Protein AF-A0A1I8IIC4-F1 (afdb_monomer_lite)

pLDDT: mean 78.06, std 18.81, range [30.53, 97.81]

Structure (mmCIF, N/CA/C/O backbone):
data_AF-A0A1I8IIC4-F1
#
_entry.id   AF-A0A1I8IIC4-F1
#
loop_
_atom_site.group_PDB
_atom_site.id
_atom_site.type_symbol
_atom_site.label_atom_id
_atom_site.label_alt_id
_atom_site.label_comp_id
_atom_site.label_asym_id
_atom_site.label_entity_id
_atom_site.label_seq_id
_atom_site.pdbx_PDB_ins_code
_atom_site.Cartn_x
_atom_site.Cartn_y
_atom_site.Cartn_z
_atom_site.occupancy
_atom_site.B_iso_or_equiv
_atom_site.auth_seq_id
_atom_site.auth_comp_id
_atom_site.auth_asym_id
_atom_site.auth_atom_id
_atom_site.pdbx_PDB_model_num
ATOM 1 N N . MET A 1 1 ? -26.308 -76.668 1.600 1.00 35.59 1 MET A N 1
ATOM 2 C CA . MET A 1 1 ? -25.048 -76.096 1.075 1.00 35.59 1 MET A CA 1
ATOM 3 C C . MET A 1 1 ? -25.354 -74.720 0.499 1.00 35.59 1 MET A C 1
ATOM 5 O O . MET A 1 1 ? -26.381 -74.616 -0.154 1.00 35.59 1 MET A O 1
ATOM 9 N N . ALA A 1 2 ? -24.468 -73.745 0.754 1.00 30.53 2 ALA A N 1
ATOM 10 C CA . ALA A 1 2 ? -24.459 -72.340 0.293 1.00 30.53 2 ALA A CA 1
ATOM 11 C C . ALA A 1 2 ? -25.557 -71.429 0.906 1.00 30.53 2 ALA A C 1
ATOM 13 O O . ALA A 1 2 ? -26.730 -71.583 0.599 1.00 30.53 2 ALA A O 1
ATOM 14 N N . SER A 1 3 ? -25.304 -70.637 1.962 1.00 31.28 3 SER A N 1
ATOM 15 C CA . SER A 1 3 ? -24.449 -69.432 2.130 1.00 31.28 3 SER A CA 1
ATOM 16 C C . SER A 1 3 ? -25.223 -68.119 1.911 1.00 31.28 3 SER A C 1
ATOM 18 O O . SER A 1 3 ? -25.323 -67.626 0.792 1.00 31.28 3 SER A O 1
ATOM 20 N N . LEU A 1 4 ? -25.734 -67.547 3.010 1.00 31.30 4 LEU A N 1
ATOM 21 C CA . LEU A 1 4 ? -26.159 -66.147 3.125 1.00 31.30 4 LEU A CA 1
ATOM 22 C C . LEU A 1 4 ? -24.905 -65.284 3.328 1.00 31.30 4 LEU A C 1
ATOM 24 O O . LEU A 1 4 ? -24.218 -65.427 4.339 1.00 31.30 4 LEU A O 1
ATOM 28 N N . LEU A 1 5 ? -24.594 -64.426 2.357 1.00 32.97 5 LEU A N 1
ATOM 29 C CA . LEU A 1 5 ? -23.481 -63.480 2.409 1.00 32.97 5 LEU A CA 1
ATOM 30 C C . LEU A 1 5 ? -24.014 -62.066 2.673 1.00 32.97 5 LEU A C 1
ATOM 32 O O . LEU A 1 5 ? -24.922 -61.580 2.006 1.00 32.97 5 LEU A O 1
ATOM 36 N N . SER A 1 6 ? -23.414 -61.471 3.699 1.00 34.88 6 SER A N 1
ATOM 37 C CA . SER A 1 6 ? -23.506 -60.097 4.185 1.00 34.88 6 SER A CA 1
ATOM 38 C C . SER A 1 6 ? -23.617 -59.029 3.086 1.00 34.88 6 SER A C 1
ATOM 40 O O . SER A 1 6 ? -22.754 -58.947 2.214 1.00 34.88 6 SER A O 1
ATOM 42 N N . ILE A 1 7 ? -24.616 -58.147 3.199 1.00 38.16 7 ILE A N 1
ATOM 43 C CA . ILE A 1 7 ? -24.590 -56.803 2.603 1.00 38.16 7 ILE A CA 1
ATOM 44 C C . ILE A 1 7 ? -24.532 -55.815 3.767 1.00 38.16 7 ILE A C 1
ATOM 46 O O . ILE A 1 7 ? -25.546 -55.348 4.276 1.00 38.16 7 ILE A O 1
ATOM 50 N N . GLY A 1 8 ? -23.318 -55.544 4.227 1.00 44.50 8 GLY A N 1
ATOM 51 C CA . GLY A 1 8 ? -23.018 -54.454 5.142 1.00 44.50 8 GLY A CA 1
ATOM 52 C C . GLY A 1 8 ? -21.890 -53.635 4.547 1.00 44.50 8 GLY A C 1
ATOM 53 O O . GLY A 1 8 ? -20.734 -53.889 4.862 1.00 44.50 8 GLY A O 1
ATOM 54 N N . VAL A 1 9 ? -22.207 -52.697 3.652 1.00 39.62 9 VAL A N 1
ATOM 55 C CA . VAL A 1 9 ? -21.215 -51.769 3.099 1.00 39.62 9 VAL A CA 1
ATOM 56 C C . VAL A 1 9 ? -21.842 -50.383 2.906 1.00 39.62 9 VAL A C 1
ATOM 58 O O . VAL A 1 9 ? -22.723 -50.190 2.076 1.00 39.62 9 VAL A O 1
ATOM 61 N N . ASN A 1 10 ? -21.292 -49.433 3.670 1.00 41.28 10 ASN A N 1
ATOM 62 C CA . ASN A 1 10 ? -21.144 -48.008 3.362 1.00 41.28 10 ASN A CA 1
ATOM 63 C C . ASN A 1 10 ? -22.354 -47.064 3.443 1.00 41.28 10 ASN A C 1
ATOM 65 O O . ASN A 1 10 ? -22.788 -46.504 2.444 1.00 41.28 10 ASN A O 1
ATOM 69 N N . LEU A 1 11 ? -22.751 -46.724 4.676 1.00 37.38 11 LEU A N 1
ATOM 70 C CA . LEU A 1 11 ? -23.364 -45.415 4.969 1.00 37.38 11 LEU A CA 1
ATOM 71 C C . LEU A 1 11 ? -22.342 -44.379 5.497 1.00 37.38 11 LEU A C 1
ATOM 73 O O . LEU A 1 11 ? -22.658 -43.200 5.601 1.00 37.38 11 LEU A O 1
ATOM 77 N N . LEU A 1 12 ? -21.101 -44.789 5.805 1.00 36.50 12 LEU A N 1
ATOM 78 C CA . LEU A 1 12 ? -20.090 -43.904 6.405 1.00 36.50 12 LEU A CA 1
ATOM 79 C C . LEU A 1 12 ? -19.200 -43.158 5.391 1.00 36.50 12 LEU A C 1
ATOM 81 O O . LEU A 1 12 ? -18.587 -42.159 5.747 1.00 36.50 12 LEU A O 1
ATOM 85 N N . THR A 1 13 ? -19.128 -43.597 4.131 1.00 37.88 13 THR A N 1
ATOM 86 C CA . THR A 1 13 ? -18.254 -42.980 3.113 1.00 37.88 13 THR A CA 1
ATOM 87 C C . THR A 1 13 ? -18.903 -41.835 2.335 1.00 37.88 13 THR A C 1
ATOM 89 O O . THR A 1 13 ? -18.186 -41.023 1.762 1.00 37.88 13 THR A O 1
ATOM 92 N N . VAL A 1 14 ? -20.233 -41.697 2.354 1.00 36.66 14 VAL A N 1
ATOM 93 C CA . VAL A 1 14 ? -20.934 -40.610 1.635 1.00 36.66 14 VAL A CA 1
ATOM 94 C C . VAL A 1 14 ? -20.885 -39.281 2.407 1.00 36.66 14 VAL A C 1
ATOM 96 O O . VAL A 1 14 ? -20.864 -38.212 1.802 1.00 36.66 14 VAL A O 1
ATOM 99 N N . LEU A 1 15 ? -20.768 -39.321 3.738 1.00 36.84 15 LEU A N 1
ATOM 100 C CA . LEU A 1 15 ? -20.685 -38.117 4.577 1.00 36.84 15 LEU A CA 1
ATOM 101 C C . LEU A 1 15 ? -19.347 -37.368 4.461 1.00 36.84 15 LEU A C 1
ATOM 103 O O . LEU A 1 15 ? -19.303 -36.171 4.726 1.00 36.84 15 LEU A O 1
ATOM 107 N N . CYS A 1 16 ? -18.269 -38.026 4.022 1.00 35.34 16 CYS A N 1
ATOM 108 C CA . CYS A 1 16 ? -16.952 -37.389 3.939 1.00 35.34 16 CYS A CA 1
ATOM 109 C C . CYS A 1 16 ? -16.757 -36.555 2.655 1.00 35.34 16 CYS A C 1
ATOM 111 O O . CYS A 1 16 ? -15.951 -35.629 2.650 1.00 35.34 16 CYS A O 1
ATOM 113 N N . CYS A 1 17 ? -17.509 -36.832 1.580 1.00 33.38 17 CYS A N 1
ATOM 114 C CA . CYS A 1 17 ? -17.410 -36.079 0.319 1.00 33.38 17 CYS A CA 1
ATOM 115 C C . CYS A 1 17 ? -18.243 -34.785 0.308 1.00 33.38 17 CYS A C 1
ATOM 117 O O . CYS A 1 17 ? -17.895 -33.845 -0.404 1.00 33.38 17 CYS A O 1
ATOM 119 N N . LEU A 1 18 ? -19.309 -34.705 1.112 1.00 37.19 18 LEU A N 1
ATOM 120 C CA . LEU A 1 18 ? -20.141 -33.499 1.214 1.00 37.19 18 LEU A CA 1
ATOM 121 C C . LEU A 1 18 ? -19.441 -32.364 1.977 1.00 37.19 18 LEU A C 1
ATOM 123 O O . LEU A 1 18 ? -19.632 -31.207 1.630 1.00 37.19 18 LEU A O 1
ATOM 127 N N . ALA A 1 19 ? -18.570 -32.675 2.942 1.00 38.25 19 ALA A N 1
ATOM 128 C CA . ALA A 1 19 ? -17.866 -31.658 3.728 1.00 38.25 19 ALA A CA 1
ATOM 129 C C . ALA A 1 19 ? -16.728 -30.945 2.964 1.00 38.25 19 ALA A C 1
ATOM 131 O O . ALA A 1 19 ? -16.376 -29.822 3.306 1.00 38.25 19 ALA A O 1
ATOM 132 N N . CYS A 1 20 ? -16.163 -31.561 1.916 1.00 37.75 20 CYS A N 1
ATOM 133 C CA . CYS A 1 20 ? -15.060 -30.961 1.148 1.00 37.75 20 CYS A CA 1
ATOM 134 C C . CYS A 1 20 ? -15.515 -29.962 0.070 1.00 37.75 20 CYS A C 1
ATOM 136 O O . CYS A 1 20 ? -14.679 -29.260 -0.488 1.00 37.75 20 CYS A O 1
ATOM 138 N N . THR A 1 21 ? -16.811 -29.909 -0.252 1.00 41.22 21 THR A N 1
ATOM 139 C CA . THR A 1 21 ? -17.356 -29.026 -1.305 1.00 41.22 21 THR A CA 1
ATOM 140 C C . THR A 1 21 ? -18.148 -27.846 -0.747 1.00 41.22 21 THR A C 1
ATOM 142 O O . THR A 1 21 ? -18.357 -26.861 -1.451 1.00 41.22 21 THR A O 1
ATOM 145 N N . THR A 1 22 ? -18.552 -27.904 0.525 1.00 37.47 22 THR A N 1
ATOM 146 C CA . THR A 1 22 ? -19.286 -26.823 1.194 1.00 37.47 22 THR A CA 1
ATOM 147 C C . THR A 1 22 ? -18.391 -25.635 1.539 1.00 37.47 22 THR A C 1
ATOM 149 O O . THR A 1 22 ? -18.809 -24.502 1.338 1.00 37.47 22 THR A O 1
ATOM 152 N N . GLU A 1 23 ? -17.141 -25.860 1.963 1.00 42.03 23 GLU A N 1
ATOM 153 C CA . GLU A 1 23 ? -16.230 -24.763 2.342 1.00 42.03 23 GLU A CA 1
ATOM 154 C C . GLU A 1 23 ? -15.861 -23.851 1.158 1.00 42.03 23 GLU A C 1
ATOM 156 O O . GLU A 1 23 ? -15.778 -22.633 1.320 1.00 42.03 23 GLU A O 1
ATOM 161 N N . SER A 1 24 ? -15.675 -24.406 -0.047 1.00 43.62 24 SER A N 1
ATOM 162 C CA . SER A 1 24 ? -15.349 -23.604 -1.235 1.00 43.62 24 SER A CA 1
ATOM 163 C C . SER A 1 24 ? -16.546 -22.808 -1.752 1.00 43.62 24 SER A C 1
ATOM 165 O O . SER A 1 24 ? -16.367 -21.691 -2.231 1.00 43.62 24 SER A O 1
ATOM 167 N N . LEU A 1 25 ? -17.761 -23.357 -1.637 1.00 41.00 25 LEU A N 1
ATOM 168 C CA . LEU A 1 25 ? -18.989 -22.675 -2.049 1.00 41.00 25 LEU A CA 1
ATOM 169 C C . LEU A 1 25 ? -19.377 -21.556 -1.063 1.00 41.00 25 LEU A C 1
ATOM 171 O O . LEU A 1 25 ? -19.785 -20.480 -1.493 1.00 41.00 25 LEU A O 1
ATOM 175 N N . GLU A 1 26 ? -19.202 -21.777 0.246 1.00 45.47 26 GLU A N 1
ATOM 176 C CA . GLU A 1 26 ? -19.459 -20.762 1.280 1.00 45.47 26 GLU A CA 1
ATOM 177 C C . GLU A 1 26 ? -18.515 -19.557 1.151 1.00 45.47 26 GLU A C 1
ATOM 179 O O . GLU A 1 26 ? -18.958 -18.411 1.274 1.00 45.47 26 GLU A O 1
ATOM 184 N N . PHE A 1 27 ? -17.235 -19.791 0.832 1.00 46.97 27 PHE A N 1
ATOM 185 C CA . PHE A 1 27 ? -16.243 -18.727 0.649 1.00 46.97 27 PHE A CA 1
ATOM 186 C C . PHE A 1 27 ? -16.592 -17.785 -0.513 1.00 46.97 27 PHE A C 1
ATOM 188 O O . PHE A 1 27 ? -16.493 -16.569 -0.361 1.00 46.97 27 PHE A O 1
ATOM 195 N N . GLU A 1 28 ? -17.053 -18.313 -1.652 1.00 48.72 28 GLU A N 1
ATOM 196 C CA . GLU A 1 28 ? -17.471 -17.480 -2.792 1.00 48.72 28 GLU A CA 1
ATOM 197 C C . GLU A 1 28 ? -18.737 -16.663 -2.504 1.00 48.72 28 GLU A C 1
ATOM 199 O O . GLU A 1 28 ? -18.855 -15.528 -2.963 1.00 48.72 28 GLU A O 1
ATOM 204 N N . THR A 1 29 ? -19.669 -17.197 -1.707 1.00 51.34 29 THR A N 1
ATOM 205 C CA . THR A 1 29 ? -20.885 -16.467 -1.303 1.00 51.34 29 THR A CA 1
ATOM 206 C C . THR A 1 29 ? -20.652 -15.404 -0.225 1.00 51.34 29 THR A C 1
ATOM 208 O O . THR A 1 29 ? -21.498 -14.528 -0.053 1.00 51.34 29 THR A O 1
ATOM 211 N N . ALA A 1 30 ? -19.526 -15.463 0.493 1.00 55.94 30 ALA A N 1
ATOM 212 C CA . ALA A 1 30 ? -19.187 -14.538 1.576 1.00 55.94 30 ALA A CA 1
ATOM 213 C C . ALA A 1 30 ? -18.376 -13.309 1.121 1.00 55.94 30 ALA A C 1
ATOM 215 O O . ALA A 1 30 ? -18.263 -12.347 1.880 1.00 55.94 30 ALA A O 1
ATOM 216 N N . ILE A 1 31 ? -17.812 -13.334 -0.090 1.00 64.81 31 ILE A N 1
ATOM 217 C CA . ILE A 1 31 ? -17.025 -12.227 -0.641 1.00 64.81 31 ILE A CA 1
ATOM 218 C C . ILE A 1 31 ? -17.952 -11.136 -1.182 1.00 64.81 31 ILE A C 1
ATOM 220 O O . ILE A 1 31 ? -18.839 -11.397 -2.002 1.00 64.81 31 ILE A O 1
ATOM 224 N N . SER A 1 32 ? -17.735 -9.899 -0.735 1.00 70.44 32 SER A N 1
ATOM 225 C CA . SER A 1 32 ? -18.561 -8.763 -1.139 1.00 70.44 32 SER A CA 1
ATOM 226 C C . SER A 1 32 ? -18.347 -8.372 -2.605 1.00 70.44 32 SER A C 1
ATOM 228 O O . SER A 1 32 ? -17.308 -8.643 -3.212 1.00 70.44 32 SER A O 1
ATOM 230 N N . ASP A 1 33 ? -19.329 -7.676 -3.186 1.00 70.75 33 ASP A N 1
ATOM 231 C CA . ASP A 1 33 ? -19.219 -7.137 -4.549 1.00 70.75 33 ASP A CA 1
ATOM 232 C C . ASP A 1 33 ? -18.049 -6.147 -4.703 1.00 70.75 33 ASP A C 1
ATOM 234 O O . ASP A 1 33 ? -17.527 -5.992 -5.803 1.00 70.75 33 ASP A O 1
ATOM 238 N N . ALA A 1 34 ? -17.561 -5.556 -3.605 1.00 62.38 34 ALA A N 1
ATOM 239 C CA . ALA A 1 34 ? -16.395 -4.672 -3.602 1.00 62.38 34 ALA A CA 1
ATOM 240 C C . ALA A 1 34 ? -15.113 -5.375 -4.093 1.00 62.38 34 ALA A C 1
ATOM 242 O O . ALA A 1 34 ? -14.250 -4.749 -4.716 1.00 62.38 34 ALA A O 1
ATOM 243 N N . LEU A 1 35 ? -14.988 -6.685 -3.850 1.00 73.88 35 LEU A N 1
ATOM 244 C CA . LEU A 1 35 ? -13.881 -7.503 -4.355 1.00 73.88 35 LEU A CA 1
ATOM 245 C C . LEU A 1 35 ? -14.104 -7.998 -5.793 1.00 73.88 35 LEU A C 1
ATOM 247 O O . LEU A 1 35 ? -13.143 -8.402 -6.445 1.00 73.88 35 LEU A O 1
ATOM 251 N N . LYS A 1 36 ? -15.326 -7.902 -6.331 1.00 69.25 36 LYS A N 1
ATOM 252 C CA . LYS A 1 36 ? -15.666 -8.231 -7.729 1.00 69.25 36 LYS A CA 1
ATOM 253 C C . LYS A 1 36 ? -15.416 -7.034 -8.653 1.00 69.25 36 LYS A C 1
ATOM 255 O O . LYS A 1 36 ? -16.262 -6.651 -9.458 1.00 69.25 36 LYS A O 1
ATOM 260 N N . THR A 1 37 ? -14.252 -6.414 -8.497 1.00 72.81 37 THR A N 1
ATOM 261 C CA . THR A 1 37 ? -13.816 -5.295 -9.334 1.00 72.81 37 THR A CA 1
ATOM 262 C C . THR A 1 37 ? -13.311 -5.813 -10.683 1.00 72.81 37 THR A C 1
ATOM 264 O O . THR A 1 37 ? -12.666 -6.857 -10.753 1.00 72.81 37 THR A O 1
ATOM 267 N N . GLU A 1 38 ? -13.578 -5.074 -11.761 1.00 83.31 38 GLU A N 1
ATOM 268 C CA . GLU A 1 38 ? -12.960 -5.328 -13.063 1.00 83.31 38 GLU A CA 1
ATOM 269 C C . GLU A 1 38 ? -11.496 -4.860 -13.043 1.00 83.31 38 GLU A C 1
ATOM 271 O O . GLU A 1 38 ? -11.214 -3.664 -12.965 1.00 83.31 38 GLU A O 1
ATOM 276 N N . CYS A 1 39 ? -10.571 -5.819 -13.059 1.00 88.25 39 CYS A N 1
ATOM 277 C CA . CYS A 1 39 ? -9.130 -5.570 -13.050 1.00 88.25 39 CYS A CA 1
ATOM 278 C C . CYS A 1 39 ? -8.598 -5.168 -14.434 1.00 88.25 39 CYS A C 1
ATOM 280 O O . CYS A 1 39 ? -9.274 -5.381 -15.443 1.00 88.25 39 CYS A O 1
ATOM 282 N N . HIS A 1 40 ? -7.370 -4.637 -14.510 1.00 88.44 40 HIS A N 1
ATOM 283 C CA . HIS A 1 40 ? -6.764 -4.231 -15.783 1.00 88.44 40 HIS A CA 1
ATOM 284 C C . HIS A 1 40 ? -6.810 -5.345 -16.833 1.00 88.44 40 HIS A C 1
ATOM 286 O O . HIS A 1 40 ? -6.216 -6.407 -16.632 1.00 88.44 40 HIS A O 1
ATOM 292 N N . ALA A 1 41 ? -7.393 -5.071 -17.999 1.00 88.62 41 ALA A N 1
ATOM 293 C CA . ALA A 1 41 ? -7.533 -6.065 -19.065 1.00 88.62 41 ALA A CA 1
ATOM 294 C C . ALA A 1 41 ? -6.186 -6.651 -19.547 1.00 88.62 41 ALA A C 1
ATOM 296 O O . ALA A 1 41 ? -6.108 -7.822 -19.909 1.00 88.62 41 ALA A O 1
ATOM 297 N N . ASP A 1 42 ? -5.107 -5.860 -19.501 1.00 88.94 42 ASP A N 1
ATOM 298 C CA . ASP A 1 42 ? -3.762 -6.325 -19.889 1.00 88.94 42 ASP A CA 1
ATOM 299 C C . ASP A 1 42 ? -3.157 -7.351 -18.916 1.00 88.94 42 ASP A C 1
ATOM 301 O O . ASP A 1 42 ? -2.271 -8.113 -19.296 1.00 88.94 42 ASP A O 1
ATOM 305 N N . PHE A 1 43 ? -3.609 -7.368 -17.660 1.00 90.38 43 PHE A N 1
ATOM 306 C CA . PHE A 1 43 ? -3.151 -8.321 -16.644 1.00 90.38 43 PHE A CA 1
ATOM 307 C C . PHE A 1 43 ? -4.211 -9.371 -16.311 1.00 90.38 43 PHE A C 1
ATOM 309 O O . PHE A 1 43 ? -3.865 -10.401 -15.738 1.00 90.38 43 PHE A O 1
ATOM 316 N N . TYR A 1 44 ? -5.468 -9.129 -16.681 1.00 91.75 44 TYR A N 1
ATOM 317 C CA . TYR A 1 44 ? -6.620 -9.978 -16.414 1.00 91.75 44 TYR A CA 1
ATOM 318 C C . TYR A 1 44 ? -7.473 -10.080 -17.676 1.00 91.75 44 TYR A C 1
ATOM 320 O O . TYR A 1 44 ? -8.192 -9.149 -18.029 1.00 91.75 44 TYR A O 1
ATOM 328 N N . CYS A 1 45 ? -7.429 -11.217 -18.359 1.00 90.88 45 CYS A N 1
ATOM 329 C CA . CYS A 1 45 ? -8.080 -11.386 -19.653 1.00 90.88 45 CYS A CA 1
ATOM 330 C C . CYS A 1 45 ? -8.879 -12.686 -19.724 1.00 90.88 45 CYS A C 1
ATOM 332 O O . CYS A 1 45 ? -8.607 -13.656 -19.018 1.00 90.88 45 CYS A O 1
ATOM 334 N N . ARG A 1 46 ? -9.891 -12.716 -20.594 1.00 90.06 46 ARG A N 1
ATOM 335 C CA . ARG A 1 46 ? -10.645 -13.951 -20.828 1.00 90.06 46 ARG A CA 1
ATOM 336 C C . ARG A 1 46 ? -9.739 -14.991 -21.496 1.00 90.06 46 ARG A C 1
ATOM 338 O O . ARG A 1 46 ? -8.944 -14.611 -22.356 1.00 90.06 46 ARG A O 1
ATOM 345 N N . PRO A 1 47 ? -9.870 -16.278 -21.136 1.00 90.69 47 PRO A N 1
ATOM 346 C CA . PRO A 1 47 ? -9.153 -17.340 -21.824 1.00 90.69 47 PRO A CA 1
ATOM 347 C C . PRO A 1 47 ? -9.610 -17.438 -23.279 1.00 90.69 47 PRO A C 1
ATOM 349 O O . PRO A 1 47 ? -10.756 -17.119 -23.612 1.00 90.69 47 PRO A O 1
ATOM 352 N N . GLU A 1 48 ? -8.718 -17.921 -24.134 1.00 90.19 48 GLU A N 1
ATOM 353 C CA . GLU A 1 48 ? -9.056 -18.264 -25.508 1.00 90.19 48 GLU A CA 1
ATOM 354 C C . GLU A 1 48 ? -9.642 -19.676 -25.520 1.00 90.19 48 GLU A C 1
ATOM 356 O O . GLU A 1 48 ? -8.996 -20.631 -25.086 1.00 90.19 48 GLU A O 1
ATOM 361 N N . CYS A 1 49 ? -10.888 -19.800 -25.974 1.00 90.69 49 CYS A N 1
ATOM 362 C CA . CYS A 1 49 ? -11.586 -21.077 -26.028 1.00 90.69 49 CYS A CA 1
ATOM 363 C C . CYS A 1 49 ? -11.690 -21.569 -27.465 1.00 90.69 49 CYS A C 1
ATOM 365 O O . CYS A 1 49 ? -12.138 -20.835 -28.349 1.00 90.69 49 CYS A O 1
ATOM 367 N N . LEU A 1 50 ? -11.281 -22.814 -27.684 1.00 88.50 50 LEU A N 1
ATOM 368 C CA . LEU A 1 50 ? -11.142 -23.404 -29.006 1.00 88.50 50 LEU A CA 1
ATOM 369 C C . LEU A 1 50 ? -11.709 -24.826 -28.998 1.00 88.50 50 LEU A C 1
ATOM 371 O O . LEU A 1 50 ? -11.485 -25.603 -28.068 1.00 88.50 50 LEU A O 1
ATOM 375 N N . ASP A 1 51 ? -12.416 -25.176 -30.069 1.00 91.19 51 ASP A N 1
ATOM 376 C CA . ASP A 1 51 ? -12.804 -26.554 -30.350 1.00 91.19 51 ASP A CA 1
ATOM 377 C C . ASP A 1 51 ? -11.601 -27.303 -30.942 1.00 91.19 51 ASP A C 1
ATOM 379 O O . ASP A 1 51 ? -11.157 -27.004 -32.056 1.00 91.19 51 ASP A O 1
ATOM 383 N N . ARG A 1 52 ? -11.061 -28.290 -30.217 1.00 85.75 52 ARG A N 1
ATOM 384 C CA . ARG A 1 52 ? -10.135 -29.293 -30.769 1.00 85.75 52 ARG A CA 1
ATOM 385 C C . ARG A 1 52 ? -10.894 -30.604 -31.043 1.00 85.75 52 ARG A C 1
ATOM 387 O O . ARG A 1 52 ? -11.956 -30.843 -30.467 1.00 85.75 52 ARG A O 1
ATOM 394 N N . PRO A 1 53 ? -10.361 -31.492 -31.904 1.00 90.50 53 PRO A N 1
ATOM 395 C CA . PRO A 1 53 ? -10.970 -32.798 -32.181 1.00 90.50 53 PRO A CA 1
ATOM 396 C C . PRO A 1 53 ? -11.205 -33.685 -30.944 1.00 90.50 53 PRO A C 1
ATOM 398 O O . PRO A 1 53 ? -12.045 -34.579 -30.993 1.00 90.50 53 PRO A O 1
ATOM 401 N N . ASP A 1 54 ? -10.464 -33.460 -29.858 1.00 91.06 54 ASP A N 1
ATOM 402 C CA . ASP A 1 54 ? -10.562 -34.164 -28.576 1.00 91.06 54 ASP A CA 1
ATOM 403 C C . ASP A 1 54 ? -11.427 -33.437 -27.526 1.00 91.06 54 ASP A C 1
ATOM 405 O O . ASP A 1 54 ? -11.660 -33.987 -26.448 1.00 91.06 54 ASP A O 1
ATOM 409 N N . GLY A 1 55 ? -11.960 -32.250 -27.838 1.00 90.44 55 GLY A N 1
ATOM 410 C CA . GLY A 1 55 ? -12.918 -31.536 -26.996 1.00 90.44 55 GLY A CA 1
ATOM 411 C C . GLY A 1 55 ? -12.824 -30.012 -27.075 1.00 90.44 55 GLY A C 1
ATOM 412 O O . GLY A 1 55 ? -11.956 -29.441 -27.733 1.00 90.44 55 GLY A O 1
ATOM 413 N N . TYR A 1 56 ? -13.731 -29.349 -26.357 1.00 89.06 56 TYR A N 1
ATOM 414 C CA . TYR A 1 56 ? -13.720 -27.901 -26.155 1.00 89.06 56 TYR A CA 1
ATOM 415 C C . TYR A 1 56 ? -12.919 -27.558 -24.897 1.00 89.06 56 TYR A C 1
ATOM 417 O O . TYR A 1 56 ? -13.238 -28.041 -23.807 1.00 89.06 56 TYR A O 1
ATOM 425 N N . TYR A 1 57 ? -11.889 -26.727 -25.033 1.00 86.12 57 TYR A N 1
ATOM 426 C CA . TYR A 1 57 ? -11.035 -26.298 -23.924 1.00 86.12 57 TYR A CA 1
ATOM 427 C C . TYR A 1 57 ? -10.748 -24.795 -24.030 1.00 86.12 57 TYR A C 1
ATOM 429 O O . TYR A 1 57 ? -10.742 -24.211 -25.114 1.00 86.12 57 TYR A O 1
ATOM 437 N N . CYS A 1 58 ? -10.517 -24.173 -22.876 1.00 89.56 58 CYS A N 1
ATOM 438 C CA . CYS A 1 58 ? -10.145 -22.769 -22.750 1.00 89.56 58 CYS A CA 1
ATOM 439 C C . CYS A 1 58 ? -8.741 -22.686 -22.150 1.00 89.56 58 CYS A C 1
ATOM 441 O O . CYS A 1 58 ? -8.496 -23.241 -21.078 1.00 89.56 58 CYS A O 1
ATOM 443 N N . GLU A 1 59 ? -7.825 -22.005 -22.828 1.00 90.31 59 GLU A N 1
ATOM 444 C CA . GLU A 1 59 ? -6.427 -21.874 -22.420 1.00 90.31 59 GLU A CA 1
ATOM 445 C C . GLU A 1 59 ? -6.073 -20.398 -22.188 1.00 90.31 59 GLU A C 1
ATOM 447 O O . GLU A 1 59 ? -6.551 -19.490 -22.872 1.00 90.31 59 GLU A O 1
ATOM 452 N N . CYS A 1 60 ? -5.223 -20.156 -21.191 1.00 93.31 60 CYS A N 1
ATOM 453 C CA . CYS A 1 60 ? -4.597 -18.855 -21.008 1.00 93.31 60 CYS A CA 1
ATOM 454 C C . CYS A 1 60 ? -3.385 -18.736 -21.930 1.00 93.31 60 CYS A C 1
ATOM 456 O O . CYS A 1 60 ? -2.618 -19.688 -22.079 1.00 93.31 60 CYS A O 1
ATOM 458 N N . GLY A 1 61 ? -3.198 -17.559 -22.528 1.00 90.12 61 GLY A N 1
ATOM 459 C CA . GLY A 1 61 ? -2.034 -17.287 -23.365 1.00 90.12 61 GLY A CA 1
ATOM 460 C C . GLY A 1 61 ? -0.705 -17.342 -22.589 1.00 90.12 61 GLY A C 1
ATOM 461 O O . GLY A 1 61 ? -0.690 -17.351 -21.354 1.00 90.12 61 GLY A O 1
ATOM 462 N N . PRO A 1 62 ? 0.442 -17.345 -23.292 1.00 92.50 62 PRO A N 1
ATOM 463 C CA . PRO A 1 62 ? 1.761 -17.358 -22.663 1.00 92.50 62 PRO A CA 1
ATOM 464 C C . PRO A 1 62 ? 1.941 -16.226 -21.643 1.00 92.50 62 PRO A C 1
ATOM 466 O O . PRO A 1 62 ? 1.647 -15.069 -21.931 1.00 92.50 62 PRO A O 1
ATOM 469 N N . GLY A 1 63 ? 2.463 -16.554 -20.459 1.00 90.94 63 GLY A N 1
ATOM 470 C CA . GLY A 1 63 ? 2.657 -15.582 -19.377 1.00 90.94 63 GLY A CA 1
ATOM 471 C C . GLY A 1 63 ? 1.417 -15.330 -18.514 1.00 90.94 63 GLY A C 1
ATOM 472 O O . GLY A 1 63 ? 1.473 -14.468 -17.638 1.00 90.94 63 GLY A O 1
ATOM 473 N N . PHE A 1 64 ? 0.332 -16.080 -18.724 1.00 94.25 64 PHE A N 1
ATOM 474 C CA . PHE A 1 64 ? -0.885 -16.028 -17.918 1.00 94.25 64 PHE A CA 1
ATOM 475 C C . PHE A 1 64 ? -1.211 -17.400 -17.323 1.00 94.25 64 PHE A C 1
ATOM 477 O O . PHE A 1 64 ? -0.879 -18.441 -17.889 1.00 94.25 64 PHE A O 1
ATOM 484 N N . MET A 1 65 ? -1.893 -17.397 -16.183 1.00 93.44 65 MET A N 1
ATOM 485 C CA . MET A 1 65 ? -2.413 -18.589 -15.521 1.00 93.44 65 MET A CA 1
ATOM 486 C C . MET A 1 65 ? -3.900 -18.438 -15.218 1.00 93.44 65 MET A C 1
ATOM 488 O O . MET A 1 65 ? -4.403 -17.334 -15.029 1.00 93.44 65 MET A O 1
ATOM 492 N N . TRP A 1 66 ? -4.612 -19.558 -15.155 1.00 90.69 66 TRP A N 1
ATOM 493 C CA . TRP A 1 66 ? -6.022 -19.570 -14.785 1.00 90.69 66 TRP A CA 1
ATOM 494 C C . TRP A 1 66 ? -6.183 -19.397 -13.270 1.00 90.69 66 TRP A C 1
ATOM 496 O O . TRP A 1 66 ? -5.689 -20.224 -12.501 1.00 90.69 66 TRP A O 1
ATOM 506 N N . ASN A 1 67 ? -6.906 -18.363 -12.831 1.00 87.31 67 ASN A N 1
ATOM 507 C CA . ASN A 1 67 ? -7.131 -18.095 -11.403 1.00 87.31 67 ASN A CA 1
ATOM 508 C C . ASN A 1 67 ? -8.466 -18.624 -10.850 1.00 87.31 67 ASN A C 1
ATOM 510 O O . ASN A 1 67 ? -8.840 -18.300 -9.723 1.00 87.31 67 ASN A O 1
ATOM 514 N N . SER A 1 68 ? -9.158 -19.497 -11.589 1.00 84.12 68 SER A N 1
ATOM 515 C CA . SER A 1 68 ? -10.535 -19.979 -11.335 1.00 84.12 68 SER A CA 1
ATOM 516 C C . SER A 1 68 ? -11.659 -19.072 -11.856 1.00 84.12 68 SER A C 1
ATOM 518 O O . SER A 1 68 ? -12.796 -19.529 -11.892 1.00 84.12 68 SER A O 1
ATOM 520 N N . TYR A 1 69 ? -11.358 -17.854 -12.324 1.00 83.19 69 TYR A N 1
ATOM 521 C CA . TYR A 1 69 ? -12.348 -16.934 -12.914 1.00 83.19 69 TYR A CA 1
ATOM 522 C C . TYR A 1 69 ? -11.916 -16.357 -14.264 1.00 83.19 69 TYR A C 1
ATOM 524 O O . TYR A 1 69 ? -12.734 -16.212 -15.170 1.00 83.19 69 TYR A O 1
ATOM 532 N N . THR A 1 70 ? -10.640 -16.003 -14.397 1.00 89.50 70 THR A N 1
ATOM 533 C CA . THR A 1 70 ? -10.062 -15.358 -15.577 1.00 89.50 70 THR A CA 1
ATOM 534 C C . THR A 1 70 ? -8.593 -15.765 -15.732 1.00 89.50 70 THR A C 1
ATOM 536 O O . THR A 1 70 ? -8.009 -16.396 -14.841 1.00 89.50 70 THR A O 1
ATOM 539 N N . CYS A 1 71 ? -7.973 -15.422 -16.857 1.00 92.25 71 CYS A N 1
ATOM 540 C CA . CYS A 1 71 ? -6.527 -15.534 -17.003 1.00 92.25 71 CYS A CA 1
ATOM 541 C C . CYS A 1 71 ? -5.860 -14.333 -16.345 1.00 92.25 71 CYS A C 1
ATOM 543 O O . CYS A 1 71 ? -6.149 -13.196 -16.709 1.00 92.25 71 CYS A O 1
ATOM 545 N N . VAL A 1 72 ? -4.962 -14.581 -15.395 1.00 92.94 72 VAL A N 1
ATOM 546 C CA . VAL A 1 72 ? -4.168 -13.555 -14.713 1.00 92.94 72 VAL A CA 1
ATOM 547 C C . VAL A 1 72 ? -2.709 -13.653 -15.135 1.00 92.94 72 VAL A C 1
ATOM 549 O O . VAL A 1 72 ? -2.158 -14.747 -15.255 1.00 92.94 72 VAL A O 1
ATOM 552 N N . SER A 1 73 ? -2.072 -12.516 -15.387 1.00 93.12 73 SER A N 1
ATOM 553 C CA . SER A 1 73 ? -0.662 -12.463 -15.753 1.00 93.12 73 SER A CA 1
ATOM 554 C C . SER A 1 73 ? 0.206 -12.940 -14.592 1.00 93.12 73 SER A C 1
ATOM 556 O O . SER A 1 73 ? 0.069 -12.467 -13.463 1.00 93.12 73 SER A O 1
ATOM 558 N N . LEU A 1 74 ? 1.182 -13.798 -14.887 1.00 91.25 74 LEU A N 1
ATOM 559 C CA . LEU A 1 74 ? 2.206 -14.227 -13.931 1.00 91.25 74 LEU A CA 1
ATOM 560 C C . LEU A 1 74 ? 3.014 -13.042 -13.377 1.00 91.25 74 LEU A C 1
ATOM 562 O O . LEU A 1 74 ? 3.593 -13.136 -12.302 1.00 91.25 74 LEU A O 1
ATOM 566 N N . ALA A 1 75 ? 3.034 -11.904 -14.080 1.00 89.00 75 ALA A N 1
ATOM 567 C CA . ALA A 1 75 ? 3.689 -10.689 -13.609 1.00 89.00 75 ALA A CA 1
ATOM 568 C C . ALA A 1 75 ? 2.975 -10.037 -12.410 1.00 89.00 75 ALA A C 1
ATOM 570 O O . ALA A 1 75 ? 3.579 -9.200 -11.737 1.00 89.00 75 ALA A O 1
ATOM 571 N N . VAL A 1 76 ? 1.714 -10.388 -12.128 1.00 90.12 76 VAL A N 1
ATOM 572 C CA . VAL A 1 76 ? 0.996 -9.917 -10.932 1.00 90.12 76 VAL A CA 1
ATOM 573 C C . VAL A 1 76 ? 1.588 -10.532 -9.661 1.00 90.12 76 VAL A C 1
ATOM 575 O O . VAL A 1 76 ? 1.648 -9.846 -8.639 1.00 90.12 76 VAL A O 1
ATOM 578 N N . ASP A 1 77 ? 2.091 -11.769 -9.729 1.00 91.44 77 ASP A N 1
ATOM 579 C CA . ASP A 1 77 ? 2.774 -12.429 -8.612 1.00 91.44 77 ASP A CA 1
ATOM 580 C C . ASP A 1 77 ? 4.214 -11.933 -8.470 1.00 91.44 77 ASP A C 1
ATOM 582 O O . ASP A 1 77 ? 5.185 -12.533 -8.939 1.00 91.44 77 ASP A O 1
ATOM 586 N N . SER A 1 78 ? 4.366 -10.738 -7.916 1.00 91.69 78 SER A N 1
ATOM 587 C CA . SER A 1 78 ? 5.656 -10.071 -7.926 1.00 91.69 78 SER A CA 1
ATOM 588 C C . SER A 1 78 ? 5.774 -9.019 -6.838 1.00 91.69 78 SER A C 1
ATOM 590 O O . SER A 1 78 ? 4.822 -8.296 -6.562 1.00 91.69 78 SER A O 1
ATOM 592 N N . SER A 1 79 ? 6.979 -8.864 -6.285 1.00 93.44 79 SER A N 1
ATOM 593 C CA . SER A 1 79 ? 7.301 -7.827 -5.304 1.00 93.44 79 SER A CA 1
ATOM 594 C C . SER A 1 79 ? 8.192 -6.728 -5.889 1.00 93.44 79 SER A C 1
ATOM 596 O O . SER A 1 79 ? 8.861 -6.894 -6.915 1.00 93.44 79 SER A O 1
ATOM 598 N N . MET A 1 80 ? 8.189 -5.571 -5.231 1.00 92.88 80 MET A N 1
ATOM 599 C CA . MET A 1 80 ? 9.168 -4.505 -5.420 1.00 92.88 80 MET A CA 1
ATOM 600 C C . MET A 1 80 ? 10.185 -4.551 -4.293 1.00 92.88 80 MET A C 1
ATOM 602 O O . MET A 1 80 ? 9.806 -4.527 -3.122 1.00 92.88 80 MET A O 1
ATOM 606 N N . VAL A 1 81 ? 11.465 -4.591 -4.655 1.00 94.62 81 VAL A N 1
ATOM 607 C CA . VAL A 1 81 ? 12.580 -4.714 -3.714 1.00 94.62 81 VAL A CA 1
ATOM 608 C C . VAL A 1 81 ? 13.291 -3.371 -3.572 1.00 94.62 81 VAL A C 1
ATOM 610 O O . VAL A 1 81 ? 13.873 -2.864 -4.528 1.00 94.62 81 VAL A O 1
ATOM 613 N N . PHE A 1 82 ? 13.294 -2.820 -2.362 1.00 94.06 82 PHE A N 1
ATOM 614 C CA . PHE A 1 82 ? 13.970 -1.572 -2.017 1.00 94.06 82 PHE A CA 1
ATOM 615 C C . PHE A 1 82 ? 15.241 -1.899 -1.227 1.00 94.06 82 PHE A C 1
ATOM 617 O O . PHE A 1 82 ? 15.230 -2.022 -0.002 1.00 94.06 82 PHE A O 1
ATOM 624 N N . SER A 1 83 ? 16.345 -2.106 -1.949 1.00 92.12 83 SER A N 1
ATOM 625 C CA . SER A 1 83 ? 17.605 -2.612 -1.376 1.00 92.12 83 SER A CA 1
ATOM 626 C C . SER A 1 83 ? 18.537 -1.527 -0.840 1.00 92.12 83 SER A C 1
ATOM 628 O O . SER A 1 83 ? 19.463 -1.833 -0.090 1.00 92.12 83 SER A O 1
ATOM 630 N N . ASN A 1 84 ? 18.340 -0.269 -1.235 1.00 88.69 84 ASN A N 1
ATOM 631 C CA . ASN A 1 84 ? 19.198 0.844 -0.843 1.00 88.69 84 ASN A CA 1
ATOM 632 C C . ASN A 1 84 ? 18.395 2.114 -0.527 1.00 88.69 84 ASN A C 1
ATOM 634 O O . ASN A 1 84 ? 17.274 2.318 -0.993 1.00 88.69 84 ASN A O 1
ATOM 638 N N . ARG A 1 85 ? 19.009 2.998 0.266 1.00 88.62 85 ARG A N 1
ATOM 639 C CA . ARG A 1 85 ? 18.484 4.336 0.560 1.00 88.62 85 ARG A CA 1
ATOM 640 C C . ARG A 1 85 ? 18.909 5.307 -0.544 1.00 88.62 85 ARG A C 1
ATOM 642 O O . ARG A 1 85 ? 19.785 6.137 -0.328 1.00 88.62 85 ARG A O 1
ATOM 649 N N . ALA A 1 86 ? 18.334 5.167 -1.734 1.00 85.06 86 ALA A N 1
ATOM 650 C CA . ALA A 1 86 ? 18.607 6.048 -2.871 1.00 85.06 86 ALA A CA 1
ATOM 651 C C . ALA A 1 86 ? 17.377 6.883 -3.239 1.00 85.06 86 ALA A C 1
ATOM 653 O O . ALA A 1 86 ? 16.249 6.416 -3.123 1.00 85.06 86 ALA A O 1
ATOM 654 N N . ASN A 1 87 ? 17.591 8.100 -3.743 1.00 82.94 87 ASN A N 1
ATOM 655 C CA . ASN A 1 87 ? 16.528 8.964 -4.275 1.00 82.94 87 ASN A CA 1
ATOM 656 C C . ASN A 1 87 ? 15.814 8.373 -5.509 1.00 82.94 87 ASN A C 1
ATOM 658 O O . ASN A 1 87 ? 14.682 8.746 -5.782 1.00 82.94 87 ASN A O 1
ATOM 662 N N . ALA A 1 88 ? 16.472 7.459 -6.220 1.00 81.50 88 ALA A N 1
ATOM 663 C CA . ALA A 1 88 ? 15.947 6.686 -7.342 1.00 81.50 88 ALA A CA 1
ATOM 664 C C . ALA A 1 88 ? 15.172 5.424 -6.905 1.00 81.50 88 ALA A C 1
ATOM 666 O O . ALA A 1 88 ? 14.507 4.786 -7.705 1.00 81.50 88 ALA A O 1
ATOM 667 N N . SER A 1 89 ? 15.235 5.036 -5.628 1.00 87.06 89 SER A N 1
ATOM 668 C CA . SER A 1 89 ? 14.590 3.812 -5.136 1.00 87.06 89 SER A CA 1
ATOM 669 C C . SER A 1 89 ? 13.141 4.100 -4.733 1.00 87.06 89 SER A C 1
ATOM 671 O O . SER A 1 89 ? 12.850 4.309 -3.553 1.00 87.06 89 SER A O 1
ATOM 673 N N . TYR A 1 90 ? 12.246 4.202 -5.719 1.00 90.00 90 TYR A N 1
ATOM 674 C CA . TYR A 1 90 ? 10.805 4.383 -5.519 1.00 90.00 90 TYR A CA 1
ATOM 675 C C . TYR A 1 90 ? 9.992 3.824 -6.691 1.00 90.00 90 TYR A C 1
ATOM 677 O O . TYR A 1 90 ? 10.501 3.631 -7.791 1.00 90.00 90 TYR A O 1
ATOM 685 N N . ALA A 1 91 ? 8.705 3.589 -6.456 1.00 89.94 91 ALA A N 1
ATOM 686 C CA . ALA A 1 91 ? 7.723 3.424 -7.523 1.00 89.94 91 ALA A CA 1
ATOM 687 C C . ALA A 1 91 ? 6.676 4.526 -7.403 1.00 89.94 91 ALA A C 1
ATOM 689 O O . ALA A 1 91 ? 6.342 4.935 -6.289 1.00 89.94 91 ALA A O 1
ATOM 690 N N . VAL A 1 92 ? 6.178 5.020 -8.537 1.00 88.38 92 VAL A N 1
ATOM 691 C CA . VAL A 1 92 ? 5.241 6.141 -8.558 1.00 88.38 92 VAL A CA 1
ATOM 692 C C . VAL A 1 92 ? 4.049 5.864 -9.462 1.00 88.38 92 VAL A C 1
ATOM 694 O O . VAL A 1 92 ? 4.201 5.399 -10.589 1.00 88.38 92 VAL A O 1
ATOM 697 N N . ILE A 1 93 ? 2.856 6.210 -8.986 1.00 83.31 93 ILE A N 1
ATOM 698 C CA . ILE A 1 93 ? 1.682 6.389 -9.841 1.00 83.31 93 ILE A CA 1
ATOM 699 C C . ILE A 1 93 ? 1.420 7.885 -9.925 1.00 83.31 93 ILE A C 1
ATOM 701 O O . ILE A 1 93 ? 1.111 8.536 -8.924 1.00 83.31 93 ILE A O 1
ATOM 705 N N . ASN A 1 94 ? 1.553 8.425 -11.132 1.00 74.88 94 ASN A N 1
ATOM 706 C CA . ASN A 1 94 ? 1.296 9.829 -11.414 1.00 74.88 94 ASN A CA 1
ATOM 707 C C . ASN A 1 94 ? -0.079 10.004 -12.056 1.00 74.88 94 ASN A C 1
ATOM 709 O O . ASN A 1 94 ? -0.494 9.197 -12.885 1.00 74.88 94 ASN A O 1
ATOM 713 N N . ASN A 1 95 ? -0.715 11.138 -11.765 1.00 58.38 95 ASN A N 1
ATOM 714 C CA . ASN A 1 95 ? -1.777 11.701 -12.598 1.00 58.38 95 ASN A CA 1
ATOM 715 C C . ASN A 1 95 ? -3.029 10.817 -12.752 1.00 58.38 95 ASN A C 1
ATOM 717 O O . ASN A 1 95 ? -3.641 10.771 -13.819 1.00 58.38 95 ASN A O 1
ATOM 721 N N . ARG A 1 96 ? -3.448 10.142 -11.678 1.00 59.91 96 ARG A N 1
ATOM 722 C CA . ARG A 1 96 ? -4.806 9.597 -11.606 1.00 59.91 96 ARG A CA 1
ATOM 723 C C . ARG A 1 96 ? -5.691 10.583 -10.856 1.00 59.91 96 ARG A C 1
ATOM 725 O O . ARG A 1 96 ? -5.580 10.752 -9.647 1.00 59.91 96 ARG A O 1
ATOM 732 N N . THR A 1 97 ? -6.632 11.190 -11.573 1.00 51.47 97 THR A N 1
ATOM 733 C CA . THR A 1 97 ? -7.710 12.043 -11.033 1.00 51.47 97 THR A CA 1
ATOM 734 C C . THR A 1 97 ? -8.664 11.304 -10.078 1.00 51.47 97 THR A C 1
ATOM 736 O O . THR A 1 97 ? -9.643 11.888 -9.622 1.00 51.47 97 THR A O 1
ATOM 739 N N . LYS A 1 98 ? -8.398 10.024 -9.772 1.00 54.12 98 LYS A N 1
ATOM 740 C CA . LYS A 1 98 ? -9.265 9.140 -8.990 1.00 54.12 98 LYS A CA 1
ATOM 741 C C . LYS A 1 98 ? -8.642 8.547 -7.718 1.00 54.12 98 LYS A C 1
ATOM 743 O O . LYS A 1 98 ? -9.396 7.963 -6.974 1.00 54.12 98 LYS A O 1
ATOM 748 N N . ILE A 1 99 ? -7.349 8.706 -7.393 1.00 57.91 99 ILE A N 1
ATOM 749 C CA . ILE A 1 99 ? -6.711 7.918 -6.294 1.00 57.91 99 ILE A CA 1
ATOM 750 C C . ILE A 1 99 ? -7.418 8.048 -4.929 1.00 57.91 99 ILE A C 1
ATOM 752 O O . ILE A 1 99 ? -7.312 7.146 -4.099 1.00 57.91 99 ILE A O 1
ATOM 756 N N . LEU A 1 100 ? -8.174 9.124 -4.693 1.00 56.19 100 LEU A N 1
ATOM 757 C CA . LEU A 1 100 ? -9.000 9.251 -3.499 1.00 56.19 100 LEU A CA 1
ATOM 758 C C . LEU A 1 100 ? -10.492 9.315 -3.846 1.00 56.19 100 LEU A C 1
ATOM 760 O O . LEU A 1 100 ? -10.898 10.140 -4.671 1.00 56.19 100 LEU A O 1
ATOM 764 N N . PRO A 1 101 ? -11.334 8.495 -3.199 1.00 51.38 101 PRO A N 1
ATOM 765 C CA . PRO A 1 101 ? -12.765 8.540 -3.422 1.00 51.38 101 PRO A CA 1
ATOM 766 C C . PRO A 1 101 ? -13.392 9.783 -2.802 1.00 51.38 101 PRO A C 1
ATOM 768 O O . PRO A 1 101 ? -13.003 10.234 -1.729 1.00 51.38 101 PRO A O 1
ATOM 771 N N . LYS A 1 102 ? -14.453 10.293 -3.438 1.00 51.28 102 LYS A N 1
ATOM 772 C CA . LYS A 1 102 ? -15.284 11.396 -2.908 1.00 51.28 102 LYS A CA 1
ATOM 773 C C . LYS A 1 102 ? -15.936 11.064 -1.561 1.00 51.28 102 LYS A C 1
ATOM 775 O O . LYS A 1 102 ? -16.450 11.948 -0.883 1.00 51.28 102 LYS A O 1
ATOM 780 N N . GLN A 1 103 ? -15.987 9.783 -1.228 1.00 57.50 103 GLN A N 1
ATOM 781 C CA . GLN A 1 103 ? -16.604 9.229 -0.042 1.00 57.50 103 GLN A CA 1
ATOM 782 C C . GLN A 1 103 ? -15.456 8.766 0.846 1.00 57.50 103 GLN A C 1
ATOM 784 O O . GLN A 1 103 ? -14.584 8.041 0.397 1.00 57.50 103 GLN A O 1
ATOM 789 N N . TYR A 1 104 ? -15.444 9.177 2.106 1.00 72.31 104 TYR A N 1
ATOM 790 C CA . TYR A 1 104 ? -14.412 8.844 3.092 1.00 72.31 104 TYR A CA 1
ATOM 791 C C . TYR A 1 104 ? -14.301 7.328 3.371 1.00 72.31 104 TYR A C 1
ATOM 793 O O . TYR A 1 104 ? -13.558 6.923 4.256 1.00 72.31 104 TYR A O 1
ATOM 801 N N . ASN A 1 105 ? -15.024 6.485 2.635 1.00 84.25 105 ASN A N 1
ATOM 802 C CA . ASN A 1 105 ? -14.889 5.043 2.665 1.00 84.25 105 ASN A CA 1
ATOM 803 C C . ASN A 1 105 ? -13.703 4.646 1.796 1.00 84.25 105 ASN A C 1
ATOM 805 O O . ASN A 1 105 ? -13.630 5.021 0.629 1.00 84.25 105 ASN A O 1
ATOM 809 N N . PHE A 1 106 ? -12.772 3.893 2.360 1.00 87.19 106 PHE A N 1
ATOM 810 C CA . PHE A 1 106 ? -11.672 3.349 1.583 1.00 87.19 106 PHE A CA 1
ATOM 811 C C . PHE A 1 106 ? -11.071 2.130 2.261 1.00 87.19 106 PHE A C 1
ATOM 813 O O . PHE A 1 106 ? -11.221 1.923 3.471 1.00 87.19 106 PHE A O 1
ATOM 820 N N . THR A 1 107 ? -10.316 1.380 1.467 1.00 91.00 107 THR A N 1
ATOM 821 C CA . THR A 1 107 ? -9.413 0.341 1.950 1.00 91.00 107 THR A CA 1
ATOM 822 C C . THR A 1 107 ? -8.077 0.459 1.238 1.00 91.00 107 THR A C 1
ATOM 824 O O . THR A 1 107 ? -8.046 0.600 0.021 1.00 91.00 107 THR A O 1
ATOM 827 N N . ILE A 1 108 ? -6.979 0.395 1.986 1.00 92.88 108 ILE A N 1
ATOM 828 C CA . ILE A 1 108 ? -5.613 0.270 1.467 1.00 92.88 108 ILE A CA 1
ATOM 829 C C . ILE A 1 108 ? -5.060 -1.045 1.996 1.00 92.88 108 ILE A C 1
ATOM 831 O O . ILE A 1 108 ? -5.025 -1.228 3.212 1.00 92.88 108 ILE A O 1
ATOM 835 N N . ALA A 1 109 ? -4.621 -1.942 1.120 1.00 95.25 109 ALA A N 1
ATOM 836 C CA . ALA A 1 109 ? -4.019 -3.212 1.512 1.00 95.25 109 ALA A CA 1
ATOM 837 C C . ALA A 1 109 ? -2.695 -3.446 0.785 1.00 95.25 109 ALA A C 1
ATOM 839 O O . ALA A 1 109 ? -2.531 -3.026 -0.359 1.00 95.25 109 ALA A O 1
ATOM 840 N N . LEU A 1 110 ? -1.743 -4.086 1.462 1.00 96.12 110 LEU A N 1
ATOM 841 C CA . LEU A 1 110 ? -0.456 -4.475 0.897 1.00 96.12 110 LEU A CA 1
ATOM 842 C C . LEU A 1 110 ? 0.185 -5.610 1.696 1.00 96.12 110 LEU A C 1
ATOM 844 O O . LEU A 1 110 ? -0.058 -5.769 2.895 1.00 96.12 110 LEU A O 1
ATOM 848 N N . PHE A 1 111 ? 1.098 -6.327 1.053 1.00 95.94 111 PHE A N 1
ATOM 849 C CA . PHE A 1 111 ? 2.090 -7.148 1.732 1.00 95.94 111 PHE A CA 1
ATOM 850 C C . PHE A 1 111 ? 3.383 -6.358 1.911 1.00 95.94 111 PHE A C 1
ATOM 852 O O . PHE A 1 111 ? 3.845 -5.670 0.999 1.00 95.94 111 PHE A O 1
ATOM 859 N N . VAL A 1 112 ? 3.993 -6.481 3.087 1.00 97.12 112 VAL A N 1
ATOM 860 C CA . VAL A 1 112 ? 5.274 -5.860 3.418 1.00 97.12 112 VAL A CA 1
ATOM 861 C C . VAL A 1 112 ? 6.226 -6.864 4.055 1.00 97.12 112 VAL A C 1
ATOM 863 O O . VAL A 1 112 ? 5.836 -7.681 4.890 1.00 97.12 112 VAL A O 1
ATOM 866 N N . LYS A 1 113 ? 7.502 -6.762 3.695 1.00 96.81 113 LYS A N 1
ATOM 867 C CA . LYS A 1 113 ? 8.613 -7.481 4.316 1.00 96.81 113 LYS A CA 1
ATOM 868 C C . LYS A 1 113 ? 9.710 -6.488 4.681 1.00 96.81 113 LYS A C 1
ATOM 870 O O . LYS A 1 113 ? 10.304 -5.874 3.803 1.00 96.81 113 LYS A O 1
ATOM 875 N N . LEU A 1 114 ? 10.006 -6.331 5.969 1.00 96.75 114 LEU A N 1
ATOM 876 C CA . LEU A 1 114 ? 11.085 -5.447 6.431 1.00 96.75 114 LEU A CA 1
ATOM 877 C C . LEU A 1 114 ? 12.430 -6.173 6.376 1.00 96.75 114 LEU A C 1
ATOM 879 O O . LEU A 1 114 ? 12.532 -7.288 6.882 1.00 96.75 114 LEU A O 1
ATOM 883 N N . PHE A 1 115 ? 13.489 -5.556 5.849 1.00 96.56 115 PHE A N 1
ATOM 884 C CA . PHE A 1 115 ? 14.830 -6.163 5.914 1.00 96.56 115 PHE A CA 1
ATOM 885 C C . PHE A 1 115 ? 15.469 -6.045 7.293 1.00 96.56 115 PHE A C 1
ATOM 887 O O . PHE A 1 115 ? 16.132 -6.978 7.750 1.00 96.56 115 PHE A O 1
ATOM 894 N N . HIS A 1 116 ? 15.231 -4.920 7.963 1.00 95.19 116 HIS A N 1
ATOM 895 C CA . HIS A 1 116 ? 15.806 -4.583 9.258 1.00 95.19 116 HIS A CA 1
ATOM 896 C C . HIS A 1 116 ? 14.741 -3.929 10.139 1.00 95.19 116 HIS A C 1
ATOM 898 O O . HIS A 1 116 ? 13.912 -3.163 9.656 1.00 95.19 116 HIS A O 1
ATOM 904 N N . LEU A 1 117 ? 14.750 -4.233 11.440 1.00 95.69 117 LEU A N 1
ATOM 905 C CA . LEU A 1 117 ? 13.739 -3.728 12.382 1.00 95.69 117 LEU A CA 1
ATOM 906 C C . LEU A 1 117 ? 14.172 -2.464 13.133 1.00 95.69 117 LEU A C 1
ATOM 908 O O . LEU A 1 117 ? 13.354 -1.884 13.840 1.00 95.69 117 LEU A O 1
ATOM 912 N N . ASN A 1 118 ? 15.435 -2.061 13.007 1.00 95.75 118 ASN A N 1
ATOM 913 C CA . ASN A 1 118 ? 16.017 -0.846 13.585 1.00 95.75 118 ASN A CA 1
ATOM 914 C C . ASN A 1 118 ? 16.060 0.325 12.588 1.00 95.75 118 ASN A C 1
ATOM 916 O O . ASN A 1 118 ? 16.485 1.418 12.950 1.00 95.75 118 ASN A O 1
ATOM 920 N N . GLU A 1 119 ? 15.611 0.109 11.354 1.00 94.62 119 GLU A N 1
ATOM 921 C CA . GLU A 1 119 ? 15.614 1.109 10.291 1.00 94.62 119 GLU A CA 1
ATOM 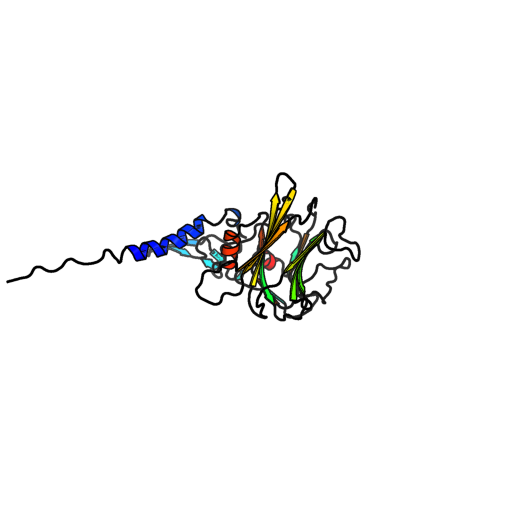922 C C . GLU A 1 119 ? 14.240 1.770 10.164 1.00 94.62 119 GLU A C 1
ATOM 924 O O . GLU A 1 119 ? 13.210 1.102 10.223 1.00 94.62 119 GLU A O 1
ATOM 929 N N . THR A 1 120 ? 14.224 3.086 9.956 1.00 96.12 120 THR A N 1
ATOM 930 C CA . THR A 1 120 ? 13.001 3.839 9.647 1.00 96.12 120 THR A CA 1
ATOM 931 C C . THR A 1 120 ? 12.815 3.945 8.137 1.00 96.12 120 THR A C 1
ATOM 933 O O . THR A 1 120 ? 13.772 4.250 7.422 1.00 96.12 120 THR A O 1
ATOM 936 N N . GLY A 1 121 ? 11.593 3.737 7.646 1.00 95.88 121 GLY A N 1
ATOM 937 C CA . GLY A 1 121 ? 11.299 3.779 6.214 1.00 95.88 121 GLY A CA 1
ATOM 938 C C . GLY A 1 121 ? 9.817 3.956 5.893 1.00 95.88 121 GLY A C 1
ATOM 939 O O . GLY A 1 121 ? 8.948 3.482 6.623 1.00 95.88 121 GLY A O 1
ATOM 940 N N . THR A 1 122 ? 9.528 4.645 4.790 1.00 96.44 122 THR A N 1
ATOM 941 C CA . THR A 1 122 ? 8.163 4.945 4.330 1.00 96.44 122 THR A CA 1
ATOM 942 C C . THR A 1 122 ? 7.708 3.911 3.320 1.00 96.44 122 THR A C 1
ATOM 944 O O . THR A 1 122 ? 8.250 3.850 2.223 1.00 96.44 122 THR A O 1
ATOM 947 N N . LEU A 1 123 ? 6.699 3.119 3.672 1.00 95.94 123 LEU A N 1
ATOM 948 C CA . LEU A 1 123 ? 6.167 2.092 2.782 1.00 95.94 123 LEU A CA 1
ATOM 949 C C . LEU A 1 123 ? 5.397 2.754 1.639 1.00 95.94 123 LEU A C 1
ATOM 951 O O . LEU A 1 123 ? 5.633 2.464 0.471 1.00 95.94 123 LEU A O 1
ATOM 955 N N . PHE A 1 124 ? 4.498 3.664 2.007 1.00 92.88 124 PHE A N 1
ATOM 956 C CA . PHE A 1 124 ? 3.581 4.344 1.108 1.00 92.88 124 PHE A CA 1
ATOM 957 C C . PHE A 1 124 ? 3.435 5.800 1.531 1.00 92.88 124 PHE A C 1
ATOM 959 O O . PHE A 1 124 ? 3.307 6.115 2.721 1.00 92.88 124 PHE A O 1
ATOM 966 N N . SER A 1 125 ? 3.415 6.685 0.545 1.00 91.44 125 SER A N 1
ATOM 967 C CA . SER A 1 125 ? 2.997 8.060 0.732 1.00 91.44 125 SER A CA 1
ATOM 968 C C . SER A 1 125 ? 2.130 8.530 -0.423 1.00 91.44 125 SER A C 1
ATOM 970 O O . SER A 1 125 ? 2.359 8.197 -1.584 1.00 91.44 125 SER A O 1
ATOM 972 N N . LEU A 1 126 ? 1.114 9.311 -0.087 1.00 86.81 126 LEU A N 1
ATOM 973 C CA . LEU A 1 126 ? 0.236 9.957 -1.041 1.00 86.81 126 LEU A CA 1
ATOM 974 C C . LEU A 1 126 ? 0.438 11.457 -0.934 1.00 86.81 126 LEU A C 1
ATOM 976 O O . LEU A 1 126 ? 0.234 12.030 0.136 1.00 86.81 126 LEU A O 1
ATOM 980 N N . ARG A 1 127 ? 0.813 12.084 -2.041 1.00 82.69 127 ARG A N 1
ATOM 981 C CA . ARG A 1 127 ? 1.017 13.523 -2.164 1.00 82.69 127 ARG A CA 1
ATOM 982 C C . ARG A 1 127 ? -0.198 14.189 -2.800 1.00 82.69 127 ARG A C 1
ATOM 984 O O . ARG A 1 127 ? -0.743 13.680 -3.782 1.00 82.69 127 ARG A O 1
ATOM 991 N N . LYS A 1 128 ? -0.572 15.358 -2.272 1.00 75.94 128 LYS A N 1
ATOM 992 C CA . LYS A 1 128 ? -1.609 16.247 -2.817 1.00 75.94 128 LYS A CA 1
ATOM 993 C C . LYS A 1 128 ? -0.982 17.550 -3.332 1.00 75.94 128 LYS A C 1
ATOM 995 O O . LYS A 1 128 ? -0.281 18.224 -2.583 1.00 75.94 128 LYS A O 1
ATOM 1000 N N . ASP A 1 129 ? -1.262 17.901 -4.592 1.00 67.50 129 ASP A N 1
ATOM 1001 C CA . ASP A 1 129 ? -1.031 19.225 -5.203 1.00 67.50 129 ASP A CA 1
ATOM 1002 C C . ASP A 1 129 ? 0.311 19.906 -4.824 1.00 67.50 129 ASP A C 1
ATOM 1004 O O . ASP A 1 129 ? 0.316 21.024 -4.325 1.00 67.50 129 ASP A O 1
ATOM 1008 N N . SER A 1 130 ? 1.456 19.244 -5.047 1.00 64.38 130 SER A N 1
ATOM 1009 C CA . SER A 1 130 ? 2.833 19.736 -4.765 1.00 64.38 130 SER A CA 1
ATOM 1010 C C . SER A 1 130 ? 3.190 20.025 -3.299 1.00 64.38 130 SER A C 1
ATOM 1012 O O . SER A 1 130 ? 4.317 20.436 -3.014 1.00 64.38 130 SER A O 1
ATOM 1014 N N . HIS A 1 131 ? 2.276 19.796 -2.362 1.00 65.19 131 HIS A N 1
ATOM 1015 C CA . HIS A 1 131 ? 2.541 19.933 -0.934 1.00 65.19 131 HIS A CA 1
ATOM 1016 C C . HIS A 1 131 ? 3.020 18.582 -0.356 1.00 65.19 131 HIS A C 1
ATOM 1018 O O . HIS A 1 131 ? 3.154 17.618 -1.097 1.00 65.19 131 HIS A O 1
ATOM 1024 N N . GLY A 1 132 ? 3.375 18.496 0.931 1.00 72.94 132 GLY A N 1
ATOM 1025 C CA . GLY A 1 132 ? 3.861 17.256 1.569 1.00 72.94 132 GLY A CA 1
ATOM 1026 C C . GLY A 1 132 ? 2.864 16.078 1.565 1.00 72.94 132 GLY A C 1
ATOM 1027 O O . GLY A 1 132 ? 1.889 16.055 0.815 1.00 72.94 132 GLY A O 1
ATOM 1028 N N . ASN A 1 133 ? 3.102 15.067 2.409 1.00 79.00 133 ASN A N 1
ATOM 1029 C CA . ASN A 1 133 ? 2.202 13.909 2.474 1.00 79.00 133 ASN A CA 1
ATOM 1030 C C . ASN A 1 133 ? 0.785 14.334 2.874 1.00 79.00 133 ASN A C 1
ATOM 1032 O O . ASN A 1 133 ? 0.603 15.067 3.840 1.00 79.00 133 ASN A O 1
ATOM 1036 N N . TYR A 1 134 ? -0.203 13.796 2.175 1.00 81.56 134 TYR A N 1
ATOM 1037 C CA . TYR A 1 134 ? -1.604 13.792 2.573 1.00 81.56 134 TYR A CA 1
ATOM 1038 C C . TYR A 1 134 ? -1.939 12.534 3.382 1.00 81.56 134 TYR A C 1
ATOM 1040 O O . TYR A 1 134 ? -2.569 12.617 4.430 1.00 81.56 134 TYR A O 1
ATOM 1048 N N . VAL A 1 135 ? -1.443 11.374 2.945 1.00 85.62 135 VAL A N 1
ATOM 1049 C CA . VAL A 1 135 ? -1.480 10.120 3.708 1.00 85.62 135 VAL A CA 1
ATOM 1050 C C . VAL A 1 135 ? -0.093 9.494 3.704 1.00 85.62 135 VAL A C 1
ATOM 1052 O O . VAL A 1 135 ? 0.603 9.534 2.689 1.00 85.62 135 VAL A O 1
ATOM 1055 N N . ARG A 1 136 ? 0.317 8.900 4.823 1.00 90.50 136 ARG A N 1
ATOM 1056 C CA . ARG A 1 136 ? 1.591 8.192 4.940 1.00 90.50 136 ARG A CA 1
ATOM 1057 C C . ARG A 1 136 ? 1.450 6.932 5.782 1.00 90.50 136 ARG A C 1
ATOM 1059 O O . ARG A 1 136 ? 0.892 6.973 6.873 1.00 90.50 136 ARG A O 1
ATOM 1066 N N . ILE A 1 137 ? 2.025 5.834 5.299 1.00 94.44 137 ILE A N 1
ATOM 1067 C CA . ILE A 1 137 ? 2.235 4.608 6.074 1.00 94.44 137 ILE A CA 1
ATOM 1068 C C . ILE A 1 137 ? 3.737 4.353 6.141 1.00 94.44 137 ILE A C 1
ATOM 1070 O O . ILE A 1 137 ? 4.411 4.238 5.113 1.00 94.44 137 ILE A O 1
ATOM 1074 N N . TRP A 1 138 ? 4.282 4.272 7.348 1.00 96.94 138 TRP A N 1
ATOM 1075 C CA . TRP A 1 138 ? 5.719 4.120 7.553 1.00 96.94 138 TRP A CA 1
ATOM 1076 C C . TRP A 1 138 ? 6.037 3.252 8.768 1.00 96.94 138 TRP A C 1
ATOM 1078 O O . TRP A 1 138 ? 5.204 3.052 9.648 1.00 96.94 138 TRP A O 1
ATOM 1088 N N . TYR A 1 139 ? 7.242 2.696 8.797 1.00 97.81 139 TYR A N 1
ATOM 1089 C CA . TYR A 1 139 ? 7.767 1.948 9.932 1.00 97.81 139 TYR A CA 1
ATOM 1090 C C . TYR A 1 139 ? 8.884 2.747 10.596 1.00 97.81 139 TYR A C 1
ATOM 1092 O O . TYR A 1 139 ? 9.751 3.300 9.915 1.00 97.81 139 TYR A O 1
ATOM 1100 N N . SER A 1 140 ? 8.862 2.789 11.923 1.00 97.44 140 SER A N 1
ATOM 1101 C CA . SER A 1 140 ? 9.867 3.445 12.745 1.00 97.44 140 SER A CA 1
ATOM 1102 C C . SER A 1 140 ? 10.731 2.404 13.444 1.00 97.44 140 SER A C 1
ATOM 1104 O O . SER A 1 140 ? 10.255 1.611 14.260 1.00 97.44 140 SER A O 1
ATOM 1106 N N . GLY A 1 141 ? 12.030 2.426 13.152 1.00 95.56 141 GLY A N 1
ATOM 1107 C CA . GLY A 1 141 ? 12.988 1.527 13.788 1.00 95.56 141 GLY A CA 1
ATOM 1108 C C . GLY A 1 141 ? 13.243 1.845 15.263 1.00 95.56 141 GLY A C 1
ATOM 1109 O O . GLY A 1 141 ? 13.601 0.951 16.030 1.00 95.56 141 GLY A O 1
ATOM 1110 N N . SER A 1 142 ? 13.030 3.100 15.677 1.00 95.00 142 SER A N 1
ATOM 1111 C CA . SER A 1 142 ? 13.327 3.570 17.037 1.00 95.00 142 SER A CA 1
ATOM 1112 C C . SER A 1 142 ? 12.303 3.095 18.069 1.00 95.00 142 SER A C 1
ATOM 1114 O O . SER A 1 142 ? 12.683 2.682 19.162 1.00 95.00 142 SER A O 1
ATOM 1116 N N . ASP A 1 143 ? 11.013 3.106 17.731 1.00 94.62 143 ASP A N 1
ATOM 1117 C CA . ASP A 1 143 ? 9.930 2.638 18.610 1.00 94.62 143 ASP A CA 1
ATOM 1118 C C . ASP A 1 143 ? 9.386 1.247 18.223 1.00 94.62 143 ASP A C 1
AT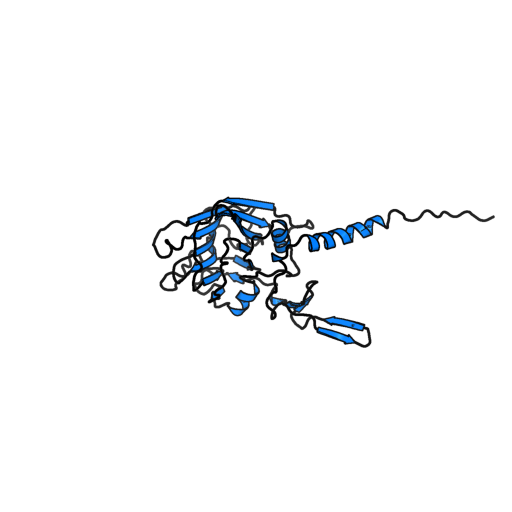OM 1120 O O . ASP A 1 143 ? 8.585 0.655 18.967 1.00 94.62 143 ASP A O 1
ATOM 1124 N N . ARG A 1 144 ? 9.867 0.712 17.090 1.00 95.25 144 ARG A N 1
ATOM 1125 C CA . ARG A 1 144 ? 9.479 -0.562 16.471 1.00 95.25 144 ARG A CA 1
ATOM 1126 C C . ARG A 1 144 ? 7.977 -0.643 16.210 1.00 95.25 144 ARG A C 1
ATOM 1128 O O . ARG A 1 144 ? 7.333 -1.645 16.543 1.00 95.25 144 ARG A O 1
ATOM 1135 N N . ARG A 1 145 ? 7.407 0.431 15.662 1.00 95.81 145 ARG A N 1
ATOM 1136 C CA . ARG A 1 145 ? 5.985 0.549 15.318 1.00 95.81 145 ARG A CA 1
ATOM 1137 C C . ARG A 1 145 ? 5.788 0.900 13.852 1.00 95.81 145 ARG A C 1
ATOM 1139 O O . ARG A 1 145 ? 6.591 1.603 13.243 1.00 95.81 145 ARG A O 1
ATOM 1146 N N . PHE A 1 146 ? 4.666 0.439 13.319 1.00 96.62 146 PHE A N 1
ATOM 1147 C CA . PHE A 1 146 ? 4.086 1.006 12.113 1.00 96.62 146 PHE A CA 1
ATOM 1148 C C . PHE A 1 146 ? 3.246 2.216 12.495 1.00 96.62 146 PHE A C 1
ATOM 1150 O O . PHE A 1 146 ? 2.580 2.207 13.532 1.00 96.62 146 PHE A O 1
ATOM 1157 N N . HIS A 1 147 ? 3.278 3.230 11.647 1.00 94.75 147 HIS A N 1
ATOM 1158 C CA . HIS A 1 147 ? 2.593 4.500 11.805 1.00 94.75 147 HIS A CA 1
ATOM 1159 C C . HIS A 1 147 ? 1.741 4.755 10.569 1.00 94.75 147 HIS A C 1
ATOM 1161 O O . HIS A 1 147 ? 2.194 4.548 9.440 1.00 94.75 147 HIS A O 1
ATOM 1167 N N . ILE A 1 148 ? 0.509 5.192 10.797 1.00 91.06 148 ILE A N 1
ATOM 1168 C CA . ILE A 1 148 ? -0.416 5.668 9.776 1.00 91.06 148 ILE A CA 1
ATOM 1169 C C . ILE A 1 148 ? -0.743 7.109 10.121 1.00 91.06 148 ILE A C 1
ATOM 1171 O O . ILE A 1 148 ? -1.212 7.397 11.222 1.00 91.06 148 ILE A O 1
ATOM 1175 N N . GLU A 1 149 ? -0.486 7.997 9.175 1.00 87.69 149 GLU A N 1
ATOM 1176 C CA . GLU A 1 149 ? -0.692 9.428 9.330 1.00 87.69 149 GLU A CA 1
ATOM 1177 C C . GLU A 1 149 ? -1.554 9.949 8.184 1.00 87.69 149 GLU A C 1
ATOM 1179 O O . GLU A 1 149 ? -1.337 9.593 7.022 1.00 87.69 149 GLU A O 1
ATOM 1184 N N . ALA A 1 150 ? -2.518 10.804 8.510 1.00 81.12 150 ALA A N 1
ATOM 1185 C CA . ALA A 1 150 ? -3.275 11.582 7.540 1.00 81.12 150 ALA A CA 1
ATOM 1186 C C . ALA A 1 150 ? -3.240 13.065 7.925 1.00 81.12 150 ALA A C 1
ATOM 1188 O O . ALA A 1 150 ? -3.330 13.423 9.104 1.00 81.12 150 ALA A O 1
ATOM 1189 N N . TYR A 1 151 ? -3.085 13.923 6.923 1.00 77.62 151 TYR A N 1
ATOM 1190 C CA . TYR A 1 151 ? -2.867 15.358 7.077 1.00 77.62 151 TYR A CA 1
ATOM 1191 C C . TYR A 1 151 ? -4.037 16.142 6.487 1.00 77.62 151 TYR A C 1
ATOM 1193 O O . TYR A 1 151 ? -4.579 15.774 5.445 1.00 77.62 151 TYR A O 1
ATOM 1201 N N . SER A 1 152 ? -4.413 17.242 7.141 1.00 69.06 152 SER A N 1
ATOM 1202 C CA . SER A 1 152 ? -5.472 18.120 6.644 1.00 69.06 152 SER A CA 1
ATOM 1203 C C . SER A 1 152 ? -4.996 18.965 5.464 1.00 69.06 152 SER A C 1
ATOM 1205 O O . SER A 1 152 ? -3.845 19.393 5.406 1.00 69.06 152 SER A O 1
ATOM 1207 N N . GLU A 1 153 ? -5.917 19.309 4.567 1.00 61.16 153 GLU A N 1
ATOM 1208 C CA . GLU A 1 153 ? -5.662 20.181 3.412 1.00 61.16 153 GLU A CA 1
ATOM 1209 C C . GLU A 1 153 ? -5.249 21.596 3.807 1.00 61.16 153 GLU A C 1
ATOM 1211 O O . GLU A 1 153 ? -4.433 22.216 3.131 1.00 61.16 153 GLU A O 1
ATOM 1216 N N . LEU A 1 154 ? -5.767 22.087 4.934 1.00 58.25 154 LEU A N 1
ATOM 1217 C CA . LEU A 1 154 ? -5.429 23.403 5.478 1.00 58.25 154 LEU A CA 1
ATOM 1218 C C . LEU A 1 154 ? -3.994 23.469 6.036 1.00 58.25 154 LEU A C 1
ATOM 1220 O O . LEU A 1 154 ? -3.513 24.560 6.344 1.00 58.25 154 LEU A O 1
ATOM 1224 N N . GLN A 1 155 ? -3.332 22.317 6.179 1.00 55.31 155 GLN A N 1
ATOM 1225 C CA . GLN A 1 155 ? -2.034 22.158 6.844 1.00 55.31 155 GLN A CA 1
ATOM 1226 C C . GLN A 1 155 ? -0.904 21.773 5.875 1.00 55.31 155 GLN A C 1
ATOM 1228 O O . GLN A 1 155 ? 0.276 21.847 6.228 1.00 55.31 155 GLN A O 1
ATOM 1233 N N . ILE A 1 156 ? -1.217 21.367 4.636 1.00 55.12 156 ILE A N 1
ATOM 1234 C CA . ILE A 1 156 ? -0.189 20.886 3.707 1.00 55.12 156 ILE A CA 1
ATOM 1235 C C . ILE A 1 156 ? 0.660 22.069 3.212 1.00 55.12 156 ILE A C 1
ATOM 1237 O O . ILE A 1 156 ? 0.152 22.998 2.595 1.00 55.12 156 ILE A O 1
ATOM 1241 N N . GLY A 1 157 ? 1.971 22.041 3.487 1.00 52.12 157 GLY A N 1
ATOM 1242 C CA . GLY A 1 157 ? 2.922 23.094 3.088 1.00 52.12 157 GLY A CA 1
ATOM 1243 C C . GLY A 1 157 ? 3.452 23.979 4.216 1.00 52.12 157 GLY A C 1
ATOM 1244 O O . GLY A 1 157 ? 4.355 24.778 3.973 1.00 52.12 157 GLY A O 1
ATOM 1245 N N . ARG A 1 158 ? 2.952 23.830 5.448 1.00 51.97 158 ARG A N 1
ATOM 1246 C CA . ARG A 1 158 ? 3.506 24.508 6.628 1.00 51.97 158 ARG A CA 1
ATOM 1247 C C . ARG A 1 158 ? 4.552 23.622 7.303 1.00 51.97 158 ARG A C 1
ATOM 1249 O O . ARG A 1 158 ? 4.360 22.420 7.470 1.00 51.97 158 ARG A O 1
ATOM 1256 N N . THR A 1 159 ? 5.702 24.192 7.649 1.00 46.00 159 THR A N 1
ATOM 1257 C CA . THR A 1 159 ? 6.769 23.468 8.350 1.00 46.00 159 THR A CA 1
ATOM 1258 C C . THR A 1 159 ? 6.336 23.158 9.791 1.00 46.00 159 THR A C 1
ATOM 1260 O O . THR A 1 159 ? 5.813 24.028 10.478 1.00 46.00 159 THR A O 1
ATOM 1263 N N . ASN A 1 160 ? 6.585 21.927 10.258 1.00 53.16 160 ASN A N 1
ATOM 1264 C CA . ASN A 1 160 ? 6.347 21.433 11.631 1.00 53.16 160 ASN A CA 1
ATOM 1265 C C . ASN A 1 160 ? 4.894 21.165 12.081 1.00 53.16 160 ASN A C 1
ATOM 1267 O O . ASN A 1 160 ? 4.669 21.024 13.283 1.00 53.16 160 ASN A O 1
ATOM 1271 N N . GLU A 1 161 ? 3.910 21.044 11.188 1.00 61.19 161 GLU A N 1
ATOM 1272 C CA . GLU A 1 161 ? 2.534 20.759 11.629 1.00 61.19 161 GLU A CA 1
ATOM 1273 C C . GLU A 1 161 ? 2.257 19.252 11.794 1.00 61.19 161 GLU A C 1
ATOM 1275 O O . GLU A 1 161 ? 2.609 18.423 10.950 1.00 61.19 161 GLU A O 1
ATOM 1280 N N . ALA A 1 162 ? 1.660 18.901 12.939 1.00 70.94 162 ALA A N 1
ATOM 1281 C CA . ALA A 1 162 ? 1.312 17.535 13.312 1.00 70.94 162 ALA A CA 1
ATOM 1282 C C . ALA A 1 162 ? 0.196 16.980 12.406 1.00 70.94 162 ALA A C 1
ATOM 1284 O O . ALA A 1 162 ? -0.690 17.736 12.003 1.00 70.94 162 ALA A O 1
ATOM 1285 N N . PRO A 1 163 ? 0.203 15.671 12.102 1.00 77.44 163 PRO A N 1
ATOM 1286 C CA . PRO A 1 163 ? -0.872 15.049 11.334 1.00 77.44 163 PRO A CA 1
ATOM 1287 C C . PRO A 1 163 ? -2.227 15.213 12.039 1.00 77.44 163 PRO A C 1
ATOM 1289 O O . PRO A 1 163 ? -2.316 15.096 13.263 1.00 77.44 163 PRO A O 1
ATOM 1292 N N . GLN A 1 164 ? -3.290 15.438 11.260 1.00 77.00 164 GLN A N 1
ATOM 1293 C CA . GLN A 1 164 ? -4.668 15.493 11.767 1.00 77.00 164 GLN A CA 1
ATOM 1294 C C . GLN A 1 164 ? -5.068 14.159 12.408 1.00 77.00 164 GLN A C 1
ATOM 1296 O O . GLN A 1 164 ? -5.759 14.128 13.424 1.00 77.00 164 GLN A O 1
ATOM 1301 N N . PHE A 1 165 ? -4.593 13.062 11.825 1.00 80.44 165 PHE A N 1
ATOM 1302 C CA . PHE A 1 165 ? -4.730 11.722 12.362 1.00 80.44 165 PHE A CA 1
ATOM 1303 C C . PHE A 1 165 ? -3.364 11.053 12.407 1.00 80.44 165 PHE A C 1
ATOM 1305 O O . PHE A 1 165 ? -2.683 10.968 11.389 1.00 80.44 165 PHE A O 1
ATOM 1312 N N . SER A 1 166 ? -2.988 10.533 13.571 1.00 86.75 166 SER A N 1
ATOM 1313 C CA . SER A 1 166 ? -1.828 9.661 13.720 1.00 86.75 166 SER A CA 1
ATOM 1314 C C . SER A 1 166 ? -2.205 8.466 14.567 1.00 86.75 166 SER A C 1
ATOM 1316 O O . SER A 1 166 ? -2.767 8.598 15.657 1.00 86.75 166 SER A O 1
ATOM 1318 N N . PHE A 1 167 ? -1.876 7.288 14.064 1.00 89.19 167 PHE A N 1
ATOM 1319 C CA . PHE A 1 167 ? -2.038 6.044 14.784 1.00 89.19 167 PHE A CA 1
ATOM 1320 C C . PHE A 1 167 ? -0.791 5.186 14.620 1.00 89.19 167 PHE A C 1
ATOM 1322 O O . PHE A 1 167 ? -0.283 5.014 13.514 1.00 89.19 167 PHE A O 1
ATOM 1329 N N . SER A 1 168 ? -0.327 4.603 15.726 1.00 93.19 168 SER A N 1
ATOM 1330 C CA . SER A 1 168 ? 0.804 3.681 15.720 1.00 93.19 168 SER A CA 1
ATOM 1331 C C . SER A 1 168 ? 0.433 2.332 16.317 1.00 93.19 168 SER A C 1
ATOM 1333 O O . SER A 1 168 ? -0.264 2.245 17.331 1.00 93.19 168 SER A O 1
ATOM 1335 N N . PHE A 1 169 ? 0.942 1.260 15.718 1.00 92.69 169 PHE A N 1
ATOM 1336 C CA . PHE A 1 169 ? 0.703 -0.102 16.178 1.00 92.69 169 PHE A CA 1
ATOM 1337 C C . PHE A 1 169 ? 1.962 -0.963 16.109 1.00 92.69 169 PHE A C 1
ATOM 1339 O O . PHE A 1 169 ? 2.880 -0.728 15.323 1.00 92.69 169 PHE A O 1
ATOM 1346 N N . LYS A 1 170 ? 1.994 -1.986 16.967 1.00 92.12 170 LYS A N 1
ATOM 1347 C CA . LYS A 1 170 ? 3.023 -3.028 16.970 1.00 92.12 170 LYS A CA 1
ATOM 1348 C C . LYS A 1 170 ? 2.456 -4.305 16.373 1.00 92.12 170 LYS A C 1
ATOM 1350 O O . LYS A 1 170 ? 1.287 -4.622 16.585 1.00 92.12 170 LYS A O 1
ATOM 1355 N N . ILE A 1 171 ? 3.314 -5.039 15.678 1.00 90.25 171 ILE A N 1
ATOM 1356 C CA . ILE A 1 171 ? 3.051 -6.421 15.293 1.00 90.25 171 ILE A CA 1
ATOM 1357 C C . ILE A 1 171 ? 3.760 -7.315 16.307 1.00 90.25 171 ILE A C 1
ATOM 1359 O O . ILE A 1 171 ? 4.973 -7.208 16.506 1.00 90.25 171 ILE A O 1
ATOM 1363 N N . ASP A 1 172 ? 2.993 -8.175 16.968 1.00 85.88 172 ASP A N 1
ATOM 1364 C CA . ASP A 1 172 ? 3.529 -9.104 17.956 1.00 85.88 172 ASP A CA 1
ATOM 1365 C C . ASP A 1 172 ? 4.428 -10.133 17.254 1.00 85.88 172 ASP A C 1
ATOM 1367 O O . ASP A 1 172 ? 4.053 -10.701 16.227 1.00 85.88 172 ASP A O 1
ATOM 1371 N N . ASN A 1 173 ? 5.628 -10.360 17.796 1.00 87.06 173 ASN A N 1
ATOM 1372 C CA . ASN A 1 173 ? 6.657 -11.218 17.194 1.00 87.06 173 ASN A CA 1
ATOM 1373 C C . ASN A 1 173 ? 7.054 -10.820 15.758 1.00 87.06 173 ASN A C 1
ATOM 1375 O O . ASN A 1 173 ? 7.330 -11.689 14.934 1.00 87.06 173 ASN A O 1
ATOM 1379 N N . LEU A 1 174 ? 7.100 -9.516 15.461 1.00 91.00 174 LEU A N 1
ATOM 1380 C CA . LEU A 1 174 ? 7.624 -9.004 14.193 1.00 91.00 174 LEU A CA 1
ATOM 1381 C C . LEU A 1 174 ? 9.059 -9.493 13.949 1.00 91.00 174 LEU A C 1
ATOM 1383 O O . LEU A 1 174 ? 9.958 -9.220 14.754 1.00 91.00 174 LEU A O 1
ATOM 1387 N N . ARG A 1 175 ? 9.279 -10.168 12.822 1.00 93.12 175 ARG A N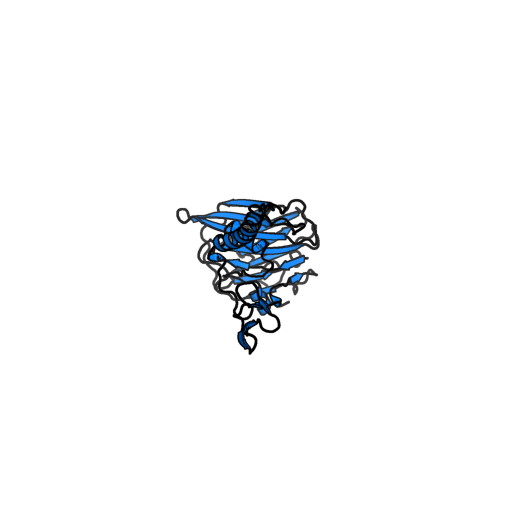 1
ATOM 1388 C CA . ARG A 1 175 ? 10.584 -10.672 12.386 1.00 93.12 175 ARG A CA 1
ATOM 1389 C C . ARG A 1 175 ? 11.010 -10.008 11.077 1.00 93.12 175 ARG A C 1
ATOM 1391 O O . ARG A 1 175 ? 10.164 -9.722 10.229 1.00 93.12 175 ARG A O 1
ATOM 1398 N N . PRO A 1 176 ? 12.313 -9.732 10.900 1.00 94.81 176 PRO A N 1
ATOM 1399 C CA . PRO A 1 176 ? 12.811 -9.267 9.616 1.00 94.81 176 PRO A CA 1
ATOM 1400 C C . PRO A 1 176 ? 12.699 -10.388 8.578 1.00 94.81 176 PRO A C 1
ATOM 1402 O O . PRO A 1 176 ? 12.783 -11.568 8.913 1.00 94.81 176 PRO A O 1
ATOM 1405 N N . ARG A 1 177 ? 12.575 -10.004 7.308 1.00 94.62 177 ARG A N 1
ATOM 1406 C CA . ARG A 1 177 ? 12.522 -10.885 6.130 1.00 94.62 177 ARG A CA 1
ATOM 1407 C C . ARG A 1 177 ? 11.323 -11.838 6.086 1.00 94.62 177 ARG A C 1
ATOM 1409 O O . ARG A 1 177 ? 11.299 -12.761 5.280 1.00 94.62 177 ARG A O 1
ATOM 1416 N N . GLU A 1 178 ? 10.306 -11.558 6.888 1.00 93.88 178 GLU A N 1
ATOM 1417 C CA . GLU A 1 178 ? 9.034 -12.270 6.936 1.00 93.88 178 GLU A CA 1
ATOM 1418 C C . GLU A 1 178 ? 7.912 -11.389 6.340 1.00 93.88 178 GLU A C 1
ATOM 1420 O O . GLU A 1 178 ? 7.916 -10.170 6.520 1.00 93.88 178 GLU A O 1
ATOM 1425 N N . TRP A 1 179 ? 6.986 -11.991 5.583 1.00 93.31 179 TRP A N 1
ATOM 1426 C CA . TRP A 1 179 ? 5.880 -11.286 4.917 1.00 93.31 179 TRP A CA 1
ATOM 1427 C C . TRP A 1 179 ? 4.699 -11.039 5.855 1.00 93.31 179 TRP A C 1
ATOM 1429 O O . TRP A 1 179 ? 4.143 -11.980 6.405 1.00 93.31 179 TRP A O 1
ATOM 1439 N N . TYR A 1 180 ? 4.244 -9.797 5.961 1.00 94.06 180 TYR A N 1
ATOM 1440 C CA . TYR A 1 180 ? 3.033 -9.431 6.694 1.00 94.06 180 TYR A CA 1
ATOM 1441 C C . TYR A 1 180 ? 2.056 -8.747 5.746 1.00 94.06 180 TYR A C 1
ATOM 1443 O O . TYR A 1 180 ? 2.445 -7.832 5.024 1.00 94.06 180 TYR A O 1
ATOM 1451 N N . HIS A 1 181 ? 0.790 -9.149 5.774 1.00 94.62 181 HIS A N 1
ATOM 1452 C CA . HIS A 1 181 ? -0.279 -8.416 5.105 1.00 94.62 181 HIS A CA 1
ATOM 1453 C C . HIS A 1 181 ? -0.875 -7.386 6.063 1.00 94.62 181 HIS A C 1
ATOM 1455 O O . HIS A 1 181 ? -1.235 -7.707 7.203 1.00 94.62 181 HIS A O 1
ATOM 1461 N N . LEU A 1 182 ? -0.974 -6.150 5.587 1.00 95.56 182 LEU A N 1
ATOM 1462 C CA . LEU A 1 182 ? -1.549 -5.018 6.295 1.00 95.56 182 LEU A CA 1
ATOM 1463 C C . LEU A 1 182 ? -2.708 -4.473 5.473 1.00 95.56 182 LEU A C 1
ATOM 1465 O O . LEU A 1 182 ? -2.534 -4.189 4.291 1.00 95.56 182 LEU A O 1
ATOM 1469 N N . ALA A 1 183 ? -3.858 -4.271 6.110 1.00 95.06 183 ALA A N 1
ATOM 1470 C CA . ALA A 1 183 ? -4.980 -3.579 5.489 1.00 95.06 183 ALA A CA 1
ATOM 1471 C C . ALA A 1 183 ? -5.538 -2.509 6.420 1.00 95.06 183 ALA A C 1
ATOM 1473 O O . ALA A 1 183 ? -5.865 -2.790 7.572 1.00 95.06 183 ALA A O 1
ATOM 1474 N N . TRP A 1 184 ? -5.667 -1.287 5.921 1.00 93.00 184 TRP A N 1
ATOM 1475 C CA . TRP A 1 184 ? -6.305 -0.174 6.604 1.00 93.00 184 TRP A CA 1
ATOM 1476 C C . TRP A 1 184 ? -7.625 0.150 5.921 1.00 93.00 184 TRP A C 1
ATOM 1478 O O . TRP A 1 184 ? -7.661 0.493 4.744 1.00 93.00 184 TRP A O 1
ATOM 1488 N N . THR A 1 185 ? -8.704 0.037 6.683 1.00 91.12 185 THR A N 1
ATOM 1489 C CA . THR A 1 185 ? -10.069 0.344 6.260 1.00 91.12 185 THR A CA 1
ATOM 1490 C C . THR A 1 185 ? -10.563 1.577 6.999 1.00 91.12 185 THR A C 1
ATOM 1492 O O . THR A 1 185 ? -10.241 1.769 8.177 1.00 91.12 185 THR A O 1
ATOM 1495 N N . ASN A 1 186 ? -11.363 2.392 6.326 1.00 87.75 186 ASN A N 1
ATOM 1496 C CA . ASN A 1 186 ? -12.086 3.505 6.923 1.00 87.75 186 ASN A CA 1
ATOM 1497 C C . ASN A 1 186 ? -13.533 3.477 6.444 1.00 87.75 186 ASN A C 1
ATOM 1499 O O . ASN A 1 186 ? -13.772 3.283 5.253 1.00 87.75 186 ASN A O 1
ATOM 1503 N N . LEU A 1 187 ? -14.472 3.668 7.363 1.00 86.44 187 LEU A N 1
ATOM 1504 C CA . LEU A 1 187 ? -15.910 3.707 7.130 1.00 86.44 187 LEU A CA 1
ATOM 1505 C C . LEU A 1 187 ? -16.458 5.031 7.635 1.00 86.44 187 LEU A C 1
ATOM 1507 O O . LEU A 1 187 ? -16.357 5.319 8.820 1.00 86.44 187 LEU A O 1
ATOM 1511 N N . MET A 1 188 ? -17.084 5.819 6.775 1.00 81.69 188 MET A N 1
ATOM 1512 C CA . MET A 1 188 ? -17.806 7.016 7.175 1.00 81.69 188 MET A CA 1
ATOM 1513 C C . MET A 1 188 ? -19.262 6.705 7.483 1.00 81.69 188 MET A C 1
ATOM 1515 O O . MET A 1 188 ? -19.999 6.141 6.673 1.00 81.69 188 MET A O 1
ATOM 1519 N N . HIS A 1 189 ? -19.696 7.163 8.648 1.00 80.75 189 HIS A N 1
ATOM 1520 C CA . HIS A 1 189 ? -21.077 7.089 9.078 1.00 80.75 189 HIS A CA 1
ATOM 1521 C C . HIS A 1 189 ? -21.914 8.160 8.370 1.00 80.75 189 HIS A C 1
ATOM 1523 O O . HIS A 1 189 ? -21.609 9.353 8.457 1.00 80.75 189 HIS A O 1
ATOM 1529 N N . PRO A 1 190 ? -23.016 7.781 7.700 1.00 75.50 190 PRO A N 1
ATOM 1530 C CA . PRO A 1 190 ? -23.769 8.694 6.840 1.00 75.50 190 PRO A CA 1
ATOM 1531 C C . PRO A 1 190 ? -24.478 9.822 7.603 1.00 75.50 190 PRO A C 1
ATOM 1533 O O . PRO A 1 190 ? -24.795 10.850 7.011 1.00 75.50 190 PRO A O 1
ATOM 1536 N N . ARG A 1 191 ? -24.750 9.644 8.905 1.00 76.00 191 ARG A N 1
ATOM 1537 C CA . ARG A 1 191 ? -25.566 10.590 9.689 1.00 76.00 191 ARG A CA 1
ATOM 1538 C C . ARG A 1 191 ? -24.761 11.719 10.321 1.00 76.00 191 ARG A C 1
ATOM 1540 O O . ARG A 1 191 ? -25.213 12.854 10.326 1.00 76.00 191 ARG A O 1
ATOM 1547 N N . ASN A 1 192 ? -23.604 11.398 10.885 1.00 76.00 192 ASN A N 1
ATOM 1548 C CA . ASN A 1 192 ? -22.796 12.320 11.685 1.00 76.00 192 ASN A CA 1
ATOM 1549 C C . ASN A 1 192 ? -21.433 12.616 11.045 1.00 76.00 192 ASN A C 1
ATOM 1551 O O . ASN A 1 192 ? -20.656 13.352 11.637 1.00 76.00 192 ASN A O 1
ATOM 1555 N N . ARG A 1 193 ? -21.136 12.033 9.871 1.00 73.25 193 ARG A N 1
ATOM 1556 C CA . ARG A 1 193 ? -19.849 12.150 9.164 1.00 73.25 193 ARG A CA 1
ATOM 1557 C C . ARG A 1 193 ? -18.629 11.744 10.003 1.00 73.25 193 ARG A C 1
ATOM 1559 O O . ARG A 1 193 ? -17.504 12.007 9.589 1.00 73.25 193 ARG A O 1
ATOM 1566 N N . SER A 1 194 ? -18.833 11.058 11.132 1.00 77.12 194 SER A N 1
ATOM 1567 C CA . SER A 1 194 ? -17.743 10.421 11.865 1.00 77.12 194 SER A CA 1
ATOM 1568 C C . SER A 1 194 ? -17.214 9.258 11.045 1.00 77.12 194 SER A C 1
ATOM 1570 O O . SER A 1 194 ? -17.962 8.641 10.284 1.00 77.12 194 SER A O 1
ATOM 1572 N N . THR A 1 195 ? -15.944 8.915 11.216 1.00 78.75 195 THR A N 1
ATOM 1573 C CA . THR A 1 195 ? -15.391 7.720 10.574 1.00 78.75 195 THR A CA 1
ATOM 1574 C C . THR A 1 195 ? -15.011 6.683 11.610 1.00 78.75 195 THR A C 1
ATOM 1576 O O . THR A 1 195 ? -14.622 7.058 12.704 1.00 78.75 195 THR A O 1
ATOM 1579 N N . ASP A 1 196 ? -15.114 5.404 11.280 1.00 85.94 196 ASP A N 1
ATOM 1580 C CA . ASP A 1 196 ? -14.522 4.307 12.033 1.00 85.94 196 ASP A CA 1
ATOM 1581 C C . ASP A 1 196 ? -13.455 3.661 11.172 1.00 85.94 196 ASP A C 1
ATOM 1583 O O . ASP A 1 196 ? -13.698 3.300 10.020 1.00 85.94 196 ASP A O 1
ATOM 1587 N N . TRP A 1 197 ? -12.272 3.480 11.735 1.00 87.62 197 TRP A N 1
ATOM 1588 C CA . TRP A 1 197 ? -11.164 2.867 11.027 1.00 87.62 197 TRP A CA 1
ATOM 1589 C C . TRP A 1 197 ? -10.704 1.598 11.695 1.00 87.62 197 TRP A C 1
ATOM 1591 O O . TRP A 1 197 ? -10.807 1.443 12.913 1.00 87.62 197 TRP A O 1
ATOM 1601 N N . LYS A 1 198 ? -10.176 0.684 10.884 1.00 91.94 198 LYS A N 1
ATOM 1602 C CA . LYS A 1 198 ? -9.563 -0.556 11.353 1.00 91.94 198 LYS A CA 1
ATOM 1603 C C . LYS A 1 198 ? -8.299 -0.850 10.568 1.00 91.94 198 LYS A C 1
ATOM 1605 O O . LYS A 1 198 ? -8.293 -0.761 9.344 1.00 91.94 198 LYS A O 1
ATOM 1610 N N . VAL A 1 199 ? -7.258 -1.257 11.280 1.00 92.56 199 VAL A N 1
ATOM 1611 C CA . VAL A 1 199 ? -6.047 -1.856 10.724 1.00 92.56 199 VAL A CA 1
ATOM 1612 C C . VAL A 1 199 ? -6.071 -3.343 11.026 1.00 92.56 199 VAL A C 1
ATOM 1614 O O . VAL A 1 199 ? -6.112 -3.734 12.193 1.00 92.56 199 VAL A O 1
ATOM 1617 N N . TYR A 1 200 ? -6.028 -4.160 9.985 1.00 94.31 200 TYR A N 1
ATOM 1618 C CA . TYR A 1 200 ? -5.936 -5.610 10.047 1.00 94.31 200 TYR A CA 1
ATOM 1619 C C . TYR A 1 200 ? -4.504 -6.057 9.773 1.00 94.31 200 TYR A C 1
ATOM 1621 O O . TYR A 1 200 ? -3.843 -5.539 8.873 1.00 94.31 200 TYR A O 1
ATOM 1629 N N . ILE A 1 201 ? -4.037 -7.025 10.560 1.00 92.44 201 ILE A N 1
ATOM 1630 C CA . ILE A 1 201 ? -2.686 -7.576 10.457 1.00 92.44 201 ILE A CA 1
ATOM 1631 C C . ILE A 1 201 ? -2.794 -9.089 10.294 1.00 92.44 201 ILE A C 1
ATOM 1633 O O . ILE A 1 201 ? -3.315 -9.784 11.179 1.00 92.44 201 ILE A O 1
ATOM 1637 N N . THR A 1 202 ? -2.236 -9.595 9.199 1.00 90.31 202 THR A N 1
ATOM 1638 C CA . THR A 1 202 ? -2.090 -11.031 8.953 1.00 90.31 202 THR A CA 1
ATOM 1639 C C . THR A 1 202 ? -0.594 -11.356 8.858 1.00 90.31 202 THR A C 1
ATOM 1641 O O . THR A 1 202 ? 0.087 -10.847 7.969 1.00 90.31 202 THR A O 1
ATOM 1644 N N . PRO A 1 203 ? -0.037 -12.134 9.804 1.00 85.81 203 PRO A N 1
ATOM 1645 C CA . PRO A 1 203 ? 1.384 -12.483 9.817 1.00 85.81 203 PRO A CA 1
ATOM 1646 C C . PRO A 1 203 ? 1.740 -13.516 8.739 1.00 85.81 203 PRO A C 1
ATOM 1648 O O . PRO A 1 203 ? 0.829 -14.074 8.123 1.00 85.81 203 PRO A O 1
ATOM 1651 N N . PRO A 1 204 ? 3.041 -13.818 8.563 1.00 80.44 204 PRO A N 1
ATOM 1652 C CA . PRO A 1 204 ? 3.493 -14.797 7.589 1.00 80.44 204 PRO A CA 1
ATOM 1653 C C . PRO A 1 204 ? 2.815 -16.140 7.789 1.00 80.44 204 PRO A C 1
ATOM 1655 O O . PRO A 1 204 ? 2.596 -16.595 8.919 1.00 80.44 204 PRO A O 1
ATOM 1658 N N . GLN A 1 205 ? 2.519 -16.783 6.669 1.00 69.75 205 GLN A N 1
ATOM 1659 C CA . GLN A 1 205 ? 1.967 -18.122 6.659 1.00 69.75 205 GLN A CA 1
ATOM 1660 C C . GLN A 1 205 ? 3.055 -19.110 7.102 1.00 69.75 205 GLN A C 1
ATOM 1662 O O . GLN A 1 205 ? 4.103 -19.238 6.475 1.00 69.75 205 GLN A O 1
ATOM 1667 N N . GLY A 1 206 ? 2.811 -19.788 8.221 1.00 51.91 206 GLY A N 1
ATOM 1668 C CA . GLY A 1 206 ? 3.612 -20.906 8.704 1.00 51.91 206 GLY A CA 1
ATOM 1669 C C . GLY A 1 206 ? 2.670 -21.995 9.200 1.00 51.91 206 GLY A C 1
ATOM 1670 O O . GLY A 1 206 ? 2.269 -21.966 10.362 1.00 51.91 206 GLY A O 1
ATOM 1671 N N . GLY A 1 207 ? 2.276 -22.910 8.310 1.00 46.19 207 GLY A N 1
ATOM 1672 C CA . GLY A 1 207 ? 1.400 -24.052 8.611 1.00 46.19 207 GLY A CA 1
ATOM 1673 C C . GLY A 1 207 ? 0.094 -24.099 7.804 1.00 46.19 207 GLY A C 1
ATOM 1674 O O . GLY A 1 207 ? -0.297 -23.124 7.175 1.00 46.19 207 GLY A O 1
ATOM 1675 N N . THR A 1 208 ? -0.579 -25.252 7.850 1.00 40.03 208 THR A N 1
ATOM 1676 C CA . THR A 1 208 ? -1.781 -25.648 7.080 1.00 40.03 208 THR A CA 1
ATOM 1677 C C . THR A 1 208 ? -3.111 -25.065 7.584 1.00 40.03 208 THR A C 1
ATOM 1679 O O . THR A 1 208 ? -4.175 -25.535 7.189 1.00 40.03 208 THR A O 1
ATOM 1682 N N . LEU A 1 209 ? -3.092 -24.072 8.477 1.00 47.84 209 LEU A N 1
ATOM 1683 C CA . LEU A 1 209 ? -4.325 -23.473 8.999 1.00 47.84 209 LEU A CA 1
ATOM 1684 C C . LEU A 1 209 ? -4.763 -22.283 8.135 1.00 47.84 209 LEU A C 1
ATOM 1686 O O . LEU A 1 209 ? -3.905 -21.483 7.754 1.00 47.84 209 LEU A O 1
ATOM 1690 N N . PRO A 1 210 ? -6.079 -22.111 7.887 1.00 51.06 210 PRO A N 1
ATOM 1691 C CA . PRO A 1 210 ? -6.588 -20.978 7.131 1.00 51.06 210 PRO A CA 1
ATOM 1692 C C . PRO A 1 210 ? -6.149 -19.674 7.812 1.00 51.06 210 PRO A C 1
ATOM 1694 O O . PRO A 1 210 ? -6.295 -19.540 9.038 1.00 51.06 210 PRO A O 1
ATOM 1697 N N . PRO A 1 211 ? -5.587 -18.715 7.061 1.00 53.56 211 PRO A N 1
ATOM 1698 C CA . PRO A 1 211 ? -5.108 -17.473 7.639 1.00 53.56 211 PRO A CA 1
ATOM 1699 C C . PRO A 1 211 ? -6.261 -16.710 8.284 1.00 53.56 211 PRO A C 1
ATOM 1701 O O . PRO A 1 211 ? -7.181 -16.222 7.635 1.00 53.56 211 PRO A O 1
ATOM 1704 N N . LYS A 1 212 ? -6.209 -16.604 9.608 1.00 61.22 212 LYS A N 1
ATOM 1705 C CA . LYS A 1 212 ? -7.104 -15.735 10.363 1.00 61.22 212 LYS A CA 1
ATOM 1706 C C . LYS A 1 212 ? -6.383 -14.423 10.595 1.00 61.22 212 LYS A C 1
ATOM 1708 O O . LYS A 1 212 ? -5.240 -14.419 11.059 1.00 61.22 212 LYS A O 1
ATOM 1713 N N . ILE A 1 213 ? -7.072 -13.316 10.329 1.00 70.75 213 ILE A N 1
ATOM 1714 C CA . ILE A 1 213 ? -6.680 -11.993 10.820 1.00 70.75 213 ILE A CA 1
ATOM 1715 C C . ILE A 1 213 ? -6.393 -12.132 12.316 1.00 70.75 213 ILE A C 1
ATOM 1717 O O . ILE A 1 213 ? -7.313 -12.317 13.120 1.00 70.75 213 ILE A O 1
ATOM 1721 N N . LYS A 1 214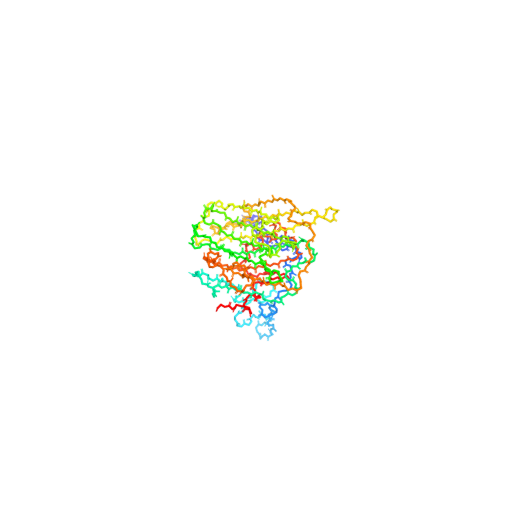 ? -5.111 -12.073 12.694 1.00 64.69 214 LYS A N 1
ATOM 1722 C CA . LYS A 1 214 ? -4.709 -12.310 14.087 1.00 64.69 214 LYS A CA 1
ATOM 1723 C C . LYS A 1 214 ? -5.057 -11.127 14.971 1.00 64.69 214 LYS A C 1
ATOM 1725 O O . LYS A 1 214 ? -5.295 -11.300 16.161 1.00 64.69 214 LYS A O 1
ATOM 1730 N N . ARG A 1 215 ? -5.095 -9.927 14.391 1.00 73.31 215 ARG A N 1
ATOM 1731 C CA . ARG A 1 215 ? -5.373 -8.696 15.121 1.00 73.31 215 ARG A CA 1
ATOM 1732 C C . ARG A 1 215 ? -6.047 -7.669 14.226 1.00 73.31 215 ARG A C 1
ATOM 1734 O O . ARG A 1 215 ? -5.668 -7.499 13.070 1.00 73.31 215 ARG A O 1
ATOM 1741 N N . SER A 1 216 ? -7.017 -6.970 14.801 1.00 76.44 216 SER A N 1
ATOM 1742 C CA . SER A 1 216 ? -7.541 -5.713 14.279 1.00 76.44 216 SER A CA 1
ATOM 1743 C C . SER A 1 216 ? -7.438 -4.648 15.362 1.00 76.44 216 SER A C 1
ATOM 1745 O O . SER A 1 216 ? -7.772 -4.927 16.514 1.00 76.44 216 SER A O 1
ATOM 1747 N N . VAL A 1 217 ? -6.998 -3.444 15.015 1.00 79.44 217 VAL A N 1
ATOM 1748 C CA . VAL A 1 217 ? -7.055 -2.276 15.909 1.00 79.44 217 VAL A CA 1
ATOM 1749 C C . VAL A 1 217 ? -7.859 -1.191 15.219 1.00 79.44 217 VAL A C 1
ATOM 1751 O O . VAL A 1 217 ? -7.704 -1.020 14.015 1.00 79.44 217 VAL A O 1
ATOM 1754 N N . GLY A 1 218 ? -8.716 -0.488 15.952 1.00 77.44 218 GLY A N 1
ATOM 1755 C CA . GLY A 1 218 ? -9.564 0.543 15.375 1.00 77.44 218 GLY A CA 1
ATOM 1756 C C . GLY A 1 218 ? -9.842 1.700 16.318 1.00 77.44 218 GLY A C 1
ATOM 1757 O O . GLY A 1 218 ? -9.514 1.642 17.504 1.00 77.44 218 GLY A O 1
ATOM 1758 N N . GLY A 1 219 ? -10.454 2.736 15.764 1.00 76.81 219 GLY A N 1
ATOM 1759 C CA . GLY A 1 219 ? -10.864 3.952 16.456 1.00 76.81 219 GLY A CA 1
ATOM 1760 C C . GLY A 1 219 ? -11.792 4.776 15.572 1.00 76.81 219 GLY A C 1
ATOM 1761 O O . GLY A 1 219 ? -12.220 4.296 14.521 1.00 76.81 219 GLY A O 1
ATOM 1762 N N . SER A 1 220 ? -12.068 6.014 15.982 1.00 72.75 220 SER A N 1
ATOM 1763 C CA . SER A 1 220 ? -12.993 6.894 15.264 1.00 72.75 220 SER A CA 1
ATOM 1764 C C . SER A 1 220 ? -12.356 8.234 14.864 1.00 72.75 220 SER A C 1
ATOM 1766 O O . SER A 1 220 ? -11.388 8.667 15.487 1.00 72.75 220 SER A O 1
ATOM 1768 N N . ASN A 1 221 ? -12.934 8.891 13.851 1.00 69.06 221 ASN A N 1
ATOM 1769 C CA . ASN A 1 221 ? -12.677 10.256 13.368 1.00 69.06 221 ASN A CA 1
ATOM 1770 C C . ASN A 1 221 ? -11.274 10.517 12.783 1.00 69.06 221 ASN A C 1
ATOM 1772 O O . ASN A 1 221 ? -10.460 11.196 13.401 1.00 69.06 221 ASN A O 1
ATOM 1776 N N . ILE A 1 222 ? -11.008 10.044 11.557 1.00 65.25 222 ILE A N 1
ATOM 1777 C CA . ILE A 1 222 ? -9.748 10.342 10.837 1.00 65.25 222 ILE A CA 1
ATOM 1778 C C . ILE A 1 222 ? -9.718 11.759 10.248 1.00 65.25 222 ILE A C 1
ATOM 1780 O O . ILE A 1 222 ? -8.648 12.358 10.223 1.00 65.25 222 ILE A O 1
ATOM 1784 N N . ALA A 1 223 ? -10.853 12.311 9.801 1.00 56.09 223 ALA A N 1
ATOM 1785 C CA . ALA A 1 223 ? -10.977 13.719 9.405 1.00 56.09 223 ALA A CA 1
ATOM 1786 C C . ALA A 1 223 ? -12.424 14.087 9.026 1.00 56.09 223 ALA A C 1
ATOM 1788 O O . ALA A 1 223 ? -13.071 13.347 8.287 1.00 56.09 223 ALA A O 1
ATOM 1789 N N . GLU A 1 224 ? -12.889 15.269 9.443 1.00 49.53 224 GLU A N 1
ATOM 1790 C CA . GLU A 1 224 ? -13.985 15.992 8.784 1.00 49.53 224 GLU A CA 1
ATOM 1791 C C . GLU A 1 224 ? -13.413 16.863 7.649 1.00 49.53 224 GLU A C 1
ATOM 1793 O O . GLU A 1 224 ? -12.481 17.634 7.870 1.00 49.53 224 GLU A O 1
ATOM 1798 N N . GLY A 1 225 ? -13.999 16.797 6.450 1.00 49.09 225 GLY A N 1
ATOM 1799 C CA . GLY A 1 225 ? -13.979 17.915 5.495 1.00 49.09 225 GLY A CA 1
ATOM 1800 C C . GLY A 1 225 ? -12.853 18.008 4.452 1.00 49.09 225 GLY A C 1
ATOM 1801 O O . GLY A 1 225 ? -12.642 19.102 3.942 1.00 49.09 225 GLY A O 1
ATOM 1802 N N . ALA A 1 226 ? -12.157 16.932 4.078 1.00 44.97 226 ALA A N 1
ATOM 1803 C CA . ALA A 1 226 ? -11.196 16.993 2.972 1.00 44.97 226 ALA A CA 1
ATOM 1804 C C . ALA A 1 226 ? -11.880 16.994 1.584 1.00 44.97 226 ALA A C 1
ATOM 1806 O O . ALA A 1 226 ? -12.769 16.184 1.302 1.00 44.97 226 ALA A O 1
ATOM 1807 N N . THR A 1 227 ? -11.461 17.909 0.710 1.00 42.44 227 THR A N 1
ATOM 1808 C CA . THR A 1 227 ? -11.941 18.098 -0.668 1.00 42.44 227 THR A CA 1
ATOM 1809 C C . THR A 1 227 ? -10.956 17.504 -1.667 1.00 42.44 227 THR A C 1
ATOM 1811 O O . THR A 1 227 ? -9.816 17.937 -1.742 1.00 42.44 227 THR A O 1
ATOM 1814 N N . LEU A 1 228 ? -11.387 16.571 -2.519 1.00 44.94 228 LEU A N 1
ATOM 1815 C CA . LEU A 1 228 ? -10.465 15.862 -3.414 1.00 44.94 228 LEU A CA 1
ATOM 1816 C C . LEU A 1 228 ? -9.489 16.776 -4.199 1.00 44.94 228 LEU A C 1
ATOM 1818 O O . LEU A 1 228 ? -9.931 17.743 -4.819 1.00 44.94 228 LEU A O 1
ATOM 1822 N N . PRO A 1 229 ? -8.176 16.467 -4.199 1.00 50.47 229 PRO A N 1
ATOM 1823 C CA . PRO A 1 229 ? -7.195 17.111 -5.070 1.00 50.47 229 PRO A CA 1
ATOM 1824 C C . PRO A 1 229 ? -7.529 17.065 -6.556 1.00 50.47 229 PRO A C 1
ATOM 1826 O O . PRO A 1 229 ? -8.102 16.090 -7.042 1.00 50.47 229 PRO A O 1
ATOM 1829 N N . ASN A 1 230 ? -7.000 18.043 -7.292 1.00 51.16 230 ASN A N 1
ATOM 1830 C CA . ASN A 1 230 ? -6.941 17.988 -8.753 1.00 51.16 230 ASN A CA 1
ATOM 1831 C C . ASN A 1 230 ? -5.804 17.071 -9.240 1.00 51.16 230 ASN A C 1
ATOM 1833 O O . ASN A 1 230 ? -5.927 16.461 -10.304 1.00 51.16 230 ASN A O 1
ATOM 1837 N N . ARG A 1 231 ? -4.715 16.932 -8.463 1.00 67.88 231 ARG A N 1
ATOM 1838 C CA . ARG A 1 231 ? -3.595 16.027 -8.756 1.00 67.88 231 ARG A CA 1
ATOM 1839 C C . ARG A 1 231 ? -3.135 15.267 -7.512 1.00 67.88 231 ARG A C 1
ATOM 1841 O O . ARG A 1 231 ? -2.850 15.849 -6.465 1.00 67.88 231 ARG A O 1
ATOM 1848 N N . THR A 1 232 ? -2.999 13.953 -7.669 1.00 77.88 232 THR A N 1
ATOM 1849 C CA . THR A 1 232 ? -2.414 13.055 -6.666 1.00 77.88 232 THR A CA 1
ATOM 1850 C C . THR A 1 232 ? -1.227 12.303 -7.242 1.00 77.88 232 THR A C 1
ATOM 1852 O O . THR A 1 232 ? -1.208 11.955 -8.427 1.00 77.88 232 THR A O 1
ATOM 1855 N N . GLU A 1 233 ? -0.230 12.078 -6.395 1.00 85.31 233 GLU A N 1
ATOM 1856 C CA . GLU A 1 233 ? 0.932 11.250 -6.710 1.00 85.31 233 GLU A CA 1
ATOM 1857 C C . GLU A 1 233 ? 1.143 10.266 -5.570 1.00 85.31 233 GLU A C 1
ATOM 1859 O O . GLU A 1 233 ? 1.231 10.654 -4.405 1.00 85.31 233 GLU A O 1
ATOM 1864 N N . LEU 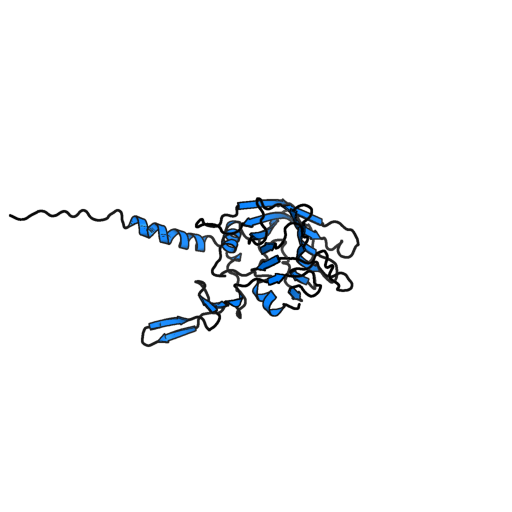A 1 234 ? 1.183 8.986 -5.912 1.00 88.88 234 LEU A N 1
ATOM 1865 C CA . LEU A 1 234 ? 1.395 7.903 -4.967 1.00 88.88 234 LEU A CA 1
ATOM 1866 C C . LEU A 1 234 ? 2.828 7.421 -5.100 1.00 88.88 234 LEU A C 1
ATOM 1868 O O . LEU A 1 234 ? 3.232 7.059 -6.201 1.00 88.88 234 LEU A O 1
ATOM 1872 N N . TYR A 1 235 ? 3.558 7.364 -3.993 1.00 90.69 235 TYR A N 1
ATOM 1873 C CA . TYR A 1 235 ? 4.917 6.843 -3.935 1.00 90.69 235 TYR A CA 1
ATOM 1874 C C . TYR A 1 235 ? 4.975 5.608 -3.043 1.00 90.69 235 TYR A C 1
ATOM 1876 O O . TYR A 1 235 ? 4.506 5.631 -1.902 1.00 90.69 235 TYR A O 1
ATOM 1884 N N . LEU A 1 236 ? 5.611 4.551 -3.539 1.00 94.06 236 LEU A N 1
ATOM 1885 C CA . LEU A 1 236 ? 6.064 3.431 -2.721 1.00 94.06 236 LEU A CA 1
ATOM 1886 C C . LEU A 1 236 ? 7.564 3.535 -2.470 1.00 94.06 236 LEU A C 1
ATOM 1888 O O . LEU A 1 236 ? 8.332 3.898 -3.362 1.00 94.06 236 LEU A O 1
ATOM 1892 N N . GLY A 1 237 ? 7.969 3.204 -1.248 1.00 94.31 237 GLY A N 1
ATOM 1893 C CA . GLY A 1 237 ? 9.369 3.150 -0.827 1.00 94.31 237 GLY A CA 1
ATOM 1894 C C . GLY A 1 237 ? 10.004 4.497 -0.468 1.00 94.31 237 GLY A C 1
ATOM 1895 O O . GLY A 1 237 ? 11.129 4.532 0.035 1.00 94.31 237 GLY A O 1
ATOM 1896 N N . GLN A 1 238 ? 9.289 5.606 -0.666 1.00 92.31 238 GLN A N 1
ATOM 1897 C CA . GLN A 1 238 ? 9.743 6.947 -0.309 1.00 92.31 238 GLN A CA 1
ATOM 1898 C C . GLN A 1 238 ? 8.656 7.759 0.381 1.00 92.31 238 GLN A C 1
ATOM 1900 O O . GLN A 1 238 ? 7.453 7.574 0.180 1.00 92.31 238 GLN A O 1
ATOM 1905 N N . ASN A 1 239 ? 9.122 8.704 1.194 1.00 91.44 239 ASN A N 1
ATOM 1906 C CA . ASN A 1 239 ? 8.310 9.826 1.637 1.00 91.44 239 ASN A CA 1
ATOM 1907 C C . ASN A 1 239 ? 7.963 10.728 0.446 1.00 91.44 239 ASN A C 1
ATOM 1909 O O . ASN A 1 239 ? 8.750 10.790 -0.493 1.00 91.44 239 ASN A O 1
ATOM 1913 N N . SER A 1 240 ? 6.859 11.478 0.495 1.00 88.12 240 SER A N 1
ATOM 1914 C CA . SER A 1 240 ? 6.558 12.436 -0.575 1.00 88.12 240 SER A CA 1
ATOM 1915 C C . SER A 1 240 ? 7.728 13.413 -0.770 1.00 88.12 240 SER A C 1
ATOM 1917 O O . SER A 1 240 ? 8.331 13.839 0.227 1.00 88.12 240 SER A O 1
ATOM 1919 N N . PRO A 1 241 ? 8.062 13.794 -2.019 1.00 86.12 241 PRO A N 1
ATOM 1920 C CA . PRO A 1 241 ? 9.121 14.759 -2.260 1.00 86.12 241 PRO A CA 1
ATOM 1921 C C . PRO A 1 241 ? 8.763 16.110 -1.640 1.00 86.12 241 PRO A C 1
ATOM 1923 O O . PRO A 1 241 ? 7.591 16.499 -1.603 1.00 86.12 241 PRO A O 1
ATOM 1926 N N . ASN A 1 242 ? 9.779 16.852 -1.207 1.00 81.56 242 ASN A N 1
ATOM 1927 C CA . ASN A 1 242 ? 9.605 18.230 -0.753 1.00 81.56 242 ASN A CA 1
ATOM 1928 C C . ASN A 1 242 ? 9.198 19.173 -1.910 1.00 81.56 242 ASN A C 1
ATOM 1930 O O . ASN A 1 242 ? 9.117 18.763 -3.069 1.00 81.56 242 ASN A O 1
ATOM 1934 N N . ALA A 1 243 ? 8.976 20.457 -1.603 1.00 77.62 243 ALA A N 1
ATOM 1935 C CA . ALA A 1 243 ? 8.591 21.472 -2.592 1.00 77.62 243 ALA A CA 1
ATOM 1936 C C . ALA A 1 243 ? 9.602 21.633 -3.751 1.00 77.62 243 ALA A C 1
ATOM 1938 O O . ALA A 1 243 ? 9.224 22.037 -4.846 1.00 77.62 243 ALA A O 1
ATOM 1939 N N . SER A 1 244 ? 10.869 21.266 -3.534 1.00 80.12 244 SER A N 1
ATOM 1940 C CA . SER A 1 244 ? 11.923 21.244 -4.557 1.00 80.12 244 SER A CA 1
ATOM 1941 C C . SER A 1 244 ? 12.014 19.905 -5.307 1.00 80.12 244 SER A C 1
ATOM 1943 O O . SER A 1 244 ? 12.988 19.666 -6.012 1.00 80.12 244 SER A O 1
ATOM 1945 N N . ASN A 1 245 ? 11.025 19.017 -5.158 1.00 81.75 245 ASN A N 1
ATOM 1946 C CA . ASN A 1 245 ? 10.977 17.669 -5.735 1.00 81.75 245 ASN A CA 1
ATOM 1947 C C . ASN A 1 245 ? 12.143 16.744 -5.336 1.00 81.75 245 ASN A C 1
ATOM 1949 O O . ASN A 1 245 ? 12.518 15.846 -6.089 1.00 81.75 245 ASN A O 1
ATOM 1953 N N . HIS A 1 246 ? 12.685 16.910 -4.127 1.00 86.31 246 HIS A N 1
ATOM 1954 C CA . HIS A 1 246 ? 13.704 16.016 -3.577 1.00 86.31 246 HIS A CA 1
ATOM 1955 C C . HIS A 1 246 ? 13.150 15.120 -2.466 1.00 86.31 246 HIS A C 1
ATOM 1957 O O . HIS A 1 246 ? 12.421 15.575 -1.581 1.00 86.31 246 HIS A O 1
ATOM 1963 N N . PHE A 1 247 ? 13.542 13.846 -2.501 1.00 89.31 247 PHE A N 1
ATOM 1964 C CA . PHE A 1 247 ? 13.262 12.874 -1.449 1.00 89.31 247 PHE A CA 1
ATOM 1965 C C . PHE A 1 247 ? 14.235 13.008 -0.276 1.00 89.31 247 PHE A C 1
ATOM 1967 O O . PHE A 1 247 ? 15.431 13.235 -0.463 1.00 89.31 247 PHE A O 1
ATOM 1974 N N . ASP A 1 248 ? 13.728 12.795 0.937 1.00 90.19 248 ASP A N 1
ATOM 1975 C CA . ASP A 1 248 ? 14.554 12.662 2.135 1.00 90.19 248 ASP A CA 1
ATOM 1976 C C . ASP A 1 248 ? 14.912 11.187 2.363 1.00 90.19 248 ASP A C 1
ATOM 1978 O O . ASP A 1 248 ? 14.105 10.393 2.853 1.00 90.19 248 ASP A O 1
ATOM 1982 N N . MET A 1 249 ? 16.151 10.827 2.022 1.00 90.94 249 MET A N 1
ATOM 1983 C CA . MET A 1 249 ? 16.650 9.445 2.052 1.00 90.94 249 MET A CA 1
ATOM 1984 C C . MET A 1 249 ? 16.648 8.812 3.455 1.00 90.94 249 MET A C 1
ATOM 1986 O O . MET A 1 249 ? 16.694 7.584 3.579 1.00 90.94 249 MET A O 1
ATOM 1990 N N . ARG A 1 250 ? 16.535 9.612 4.526 1.00 91.19 250 ARG A N 1
ATOM 1991 C CA . ARG A 1 250 ? 16.359 9.101 5.900 1.00 91.19 250 ARG A CA 1
ATOM 1992 C C . ARG A 1 250 ? 15.055 8.323 6.060 1.00 91.19 250 ARG A C 1
ATOM 1994 O O . ARG A 1 250 ? 14.957 7.455 6.922 1.00 91.19 250 ARG A O 1
ATOM 2001 N N . PHE A 1 251 ? 14.074 8.604 5.210 1.00 92.88 251 PHE A N 1
ATOM 2002 C CA . PHE A 1 251 ? 12.776 7.942 5.195 1.00 92.88 251 PHE A CA 1
ATOM 2003 C C . PHE A 1 251 ? 12.605 6.957 4.035 1.00 92.88 251 PHE A C 1
ATOM 2005 O O . PHE A 1 251 ? 11.500 6.435 3.867 1.00 92.88 251 PHE A O 1
ATOM 2012 N N . ALA A 1 252 ? 13.667 6.691 3.269 1.00 94.75 252 ALA A N 1
ATOM 2013 C CA . ALA A 1 252 ? 13.670 5.655 2.245 1.00 94.75 252 ALA A CA 1
ATOM 2014 C C . ALA A 1 252 ? 13.439 4.278 2.881 1.00 94.75 252 ALA A C 1
ATOM 2016 O O . ALA A 1 252 ? 14.000 3.959 3.933 1.00 94.75 252 ALA A O 1
ATOM 2017 N N . PHE A 1 253 ? 12.586 3.478 2.259 1.00 96.56 253 PHE A N 1
ATOM 2018 C CA . PHE A 1 253 ? 12.241 2.147 2.730 1.00 96.56 253 PHE A CA 1
ATOM 2019 C C . PHE A 1 253 ? 13.328 1.125 2.400 1.00 96.56 253 PHE A C 1
ATOM 2021 O O . PHE A 1 253 ? 13.950 1.191 1.344 1.00 96.56 253 PHE A O 1
ATOM 2028 N N . LEU A 1 254 ? 13.526 0.164 3.306 1.00 96.56 254 LEU A N 1
ATOM 2029 C CA . LEU A 1 254 ? 14.410 -0.982 3.109 1.00 96.56 254 LEU A CA 1
ATOM 2030 C C . LEU A 1 254 ? 13.634 -2.274 3.365 1.00 96.56 254 LEU A C 1
ATOM 2032 O O . LEU A 1 254 ? 13.373 -2.652 4.514 1.00 96.56 254 LEU A O 1
ATOM 2036 N N . GLY A 1 255 ? 13.252 -2.945 2.288 1.00 96.75 255 GLY A N 1
ATOM 2037 C CA . GLY A 1 255 ? 12.372 -4.101 2.354 1.00 96.75 255 GLY A CA 1
ATOM 2038 C C . GLY A 1 255 ? 11.734 -4.432 1.018 1.00 96.75 255 GLY A C 1
ATOM 2039 O O . GLY A 1 255 ? 12.175 -3.974 -0.034 1.00 96.75 255 GLY A O 1
ATOM 2040 N N . GLU A 1 256 ? 10.657 -5.203 1.075 1.00 96.94 256 GLU A N 1
ATOM 2041 C CA . GLU A 1 256 ? 9.837 -5.527 -0.085 1.00 96.94 256 GLU A CA 1
ATOM 2042 C C . GLU A 1 256 ? 8.378 -5.139 0.147 1.00 96.94 256 GLU A C 1
ATOM 2044 O O . GLU A 1 256 ? 7.865 -5.254 1.265 1.00 96.94 256 GLU A O 1
ATOM 2049 N N . ILE A 1 257 ? 7.718 -4.693 -0.920 1.00 96.50 257 ILE A N 1
ATOM 2050 C CA . ILE A 1 257 ? 6.276 -4.424 -0.962 1.00 96.50 257 ILE A CA 1
ATOM 2051 C C . ILE A 1 257 ? 5.680 -5.238 -2.105 1.00 96.50 257 ILE A C 1
ATOM 2053 O O . ILE A 1 257 ? 6.277 -5.319 -3.178 1.00 96.50 257 ILE A O 1
ATOM 2057 N N . SER A 1 258 ? 4.517 -5.840 -1.879 1.00 94.75 258 SER A N 1
ATOM 2058 C CA . SER A 1 258 ? 3.794 -6.615 -2.887 1.00 94.75 258 SER A CA 1
ATOM 2059 C C . SER A 1 258 ? 2.294 -6.378 -2.783 1.00 94.75 258 SER A C 1
ATOM 2061 O O . SER A 1 258 ? 1.795 -6.029 -1.709 1.00 94.75 258 SER A O 1
ATOM 2063 N N . HIS A 1 259 ? 1.587 -6.567 -3.899 1.00 93.88 259 HIS A N 1
ATOM 2064 C CA . HIS A 1 259 ? 0.121 -6.535 -3.991 1.00 93.88 259 HIS A CA 1
ATOM 2065 C C . HIS A 1 259 ? -0.520 -5.316 -3.308 1.00 93.88 259 HIS A C 1
ATOM 2067 O O . HIS A 1 259 ? -1.548 -5.433 -2.639 1.00 93.88 259 HIS A O 1
ATOM 2073 N N . PHE A 1 260 ? 0.091 -4.136 -3.466 1.00 94.31 260 PHE A N 1
ATOM 2074 C CA . PHE A 1 260 ? -0.515 -2.883 -3.020 1.00 94.31 260 PHE A CA 1
ATOM 2075 C C . PHE A 1 260 ? -1.780 -2.606 -3.838 1.00 94.31 260 PHE A C 1
ATOM 2077 O O . PHE A 1 260 ? -1.712 -2.503 -5.061 1.00 94.31 260 PHE A O 1
ATOM 2084 N N . ASN A 1 261 ? -2.915 -2.456 -3.163 1.00 93.19 261 ASN A N 1
ATOM 2085 C CA . ASN A 1 261 ? -4.204 -2.169 -3.777 1.00 93.19 261 ASN A CA 1
ATOM 2086 C C . ASN A 1 261 ? -4.995 -1.159 -2.933 1.00 93.19 261 ASN A C 1
ATOM 2088 O O . ASN A 1 261 ? -4.879 -1.120 -1.702 1.00 93.19 261 ASN A O 1
ATOM 2092 N N . MET A 1 262 ? -5.821 -0.354 -3.600 1.00 90.69 262 MET A N 1
ATOM 2093 C CA . MET A 1 262 ? -6.728 0.606 -2.973 1.00 90.69 262 MET A CA 1
ATOM 2094 C C . MET A 1 262 ? -8.143 0.492 -3.537 1.00 90.69 262 MET A C 1
ATOM 2096 O O . MET A 1 262 ? -8.339 0.455 -4.753 1.00 90.69 262 MET A O 1
ATOM 2100 N N . TRP A 1 263 ? -9.127 0.536 -2.642 1.00 90.25 263 TRP A N 1
ATOM 2101 C CA . TRP A 1 263 ? -10.556 0.541 -2.949 1.00 90.25 263 TRP A CA 1
ATOM 2102 C C . TRP A 1 263 ? -11.211 1.818 -2.431 1.00 90.25 263 TRP A C 1
ATOM 2104 O O . TRP A 1 263 ? -10.807 2.359 -1.399 1.00 90.25 263 TRP A O 1
ATOM 2114 N N . ASN A 1 264 ? -12.269 2.258 -3.110 1.00 85.25 264 ASN A N 1
ATOM 2115 C CA . ASN A 1 264 ? -13.159 3.334 -2.664 1.00 85.25 264 ASN A CA 1
ATOM 2116 C C . ASN A 1 264 ? -14.262 2.892 -1.697 1.00 85.25 264 ASN A C 1
ATOM 2118 O O . ASN A 1 264 ? -15.223 3.622 -1.457 1.00 85.25 264 ASN A O 1
ATOM 2122 N N . GLU A 1 265 ? -14.118 1.694 -1.152 1.00 87.00 265 GLU A N 1
ATOM 2123 C CA . GLU A 1 265 ? -15.089 1.069 -0.278 1.00 87.00 265 GLU A CA 1
ATOM 2124 C C . GLU A 1 265 ? -14.387 0.523 0.960 1.00 87.00 265 GLU A C 1
ATOM 2126 O O . GLU A 1 265 ? -13.189 0.214 0.959 1.00 87.00 265 GLU A O 1
ATOM 2131 N N . THR A 1 266 ? -15.142 0.427 2.049 1.00 89.06 266 THR A N 1
ATOM 2132 C CA . THR A 1 266 ? -14.681 -0.220 3.272 1.00 89.06 266 THR A CA 1
ATOM 2133 C C . THR A 1 266 ? -14.847 -1.726 3.111 1.00 89.06 266 THR A C 1
ATOM 2135 O O . THR A 1 266 ? -15.969 -2.224 3.144 1.00 89.06 266 THR A O 1
ATOM 2138 N N . LEU A 1 267 ? -13.742 -2.457 2.980 1.00 91.69 267 LEU A N 1
ATOM 2139 C CA . LEU A 1 267 ? -13.778 -3.913 2.939 1.00 91.69 267 LEU A CA 1
ATOM 2140 C C . LEU A 1 267 ? -14.100 -4.486 4.321 1.00 91.69 267 LEU A C 1
ATOM 2142 O O . LEU A 1 267 ? -13.677 -3.961 5.362 1.00 91.69 267 LEU A O 1
ATOM 2146 N N . THR A 1 268 ? -14.855 -5.581 4.329 1.00 90.94 268 THR A N 1
ATOM 2147 C CA . THR A 1 268 ? -15.183 -6.307 5.557 1.00 90.94 268 THR A CA 1
ATOM 2148 C C . THR A 1 268 ? -13.958 -7.039 6.105 1.00 90.94 268 THR A C 1
ATOM 2150 O O . THR A 1 268 ? -12.894 -7.105 5.484 1.00 90.94 268 THR A O 1
ATOM 2153 N N . ARG A 1 269 ? -14.082 -7.596 7.312 1.00 89.25 269 ARG A N 1
ATOM 2154 C CA . ARG A 1 269 ? -13.009 -8.414 7.885 1.00 89.25 269 ARG A CA 1
ATOM 2155 C C . ARG A 1 269 ? -12.782 -9.667 7.037 1.00 89.25 269 ARG A C 1
ATOM 2157 O O . ARG A 1 269 ? -11.645 -10.097 6.877 1.00 89.25 269 ARG A O 1
ATOM 2164 N N . GLU A 1 270 ? -13.860 -10.227 6.517 1.00 87.69 270 GLU A N 1
ATOM 2165 C CA . GLU A 1 270 ? -13.906 -11.426 5.694 1.00 87.69 270 GLU A CA 1
ATOM 2166 C C . GLU A 1 270 ? -13.245 -11.165 4.336 1.00 87.69 270 GLU A C 1
ATOM 2168 O O . GLU A 1 270 ? -12.360 -11.922 3.946 1.00 87.69 270 GLU A O 1
ATOM 2173 N N . ASP A 1 271 ? -13.551 -10.033 3.695 1.00 91.00 271 ASP A N 1
ATOM 2174 C CA . ASP A 1 271 ? -12.889 -9.599 2.456 1.00 91.00 271 ASP A CA 1
ATOM 2175 C C . ASP A 1 271 ? -11.379 -9.402 2.660 1.00 91.00 271 ASP A C 1
ATOM 2177 O O . ASP A 1 271 ? -10.559 -9.878 1.878 1.00 91.00 271 ASP A O 1
ATOM 2181 N N . VAL A 1 272 ? -10.978 -8.735 3.747 1.00 91.81 272 VAL A N 1
ATOM 2182 C CA . VAL A 1 272 ? -9.556 -8.526 4.065 1.00 91.81 272 VAL A CA 1
ATOM 2183 C C . VAL A 1 272 ? -8.842 -9.844 4.361 1.00 91.81 272 VAL A C 1
ATOM 2185 O O . VAL A 1 272 ? -7.663 -9.994 4.032 1.00 91.81 272 VAL A O 1
ATOM 2188 N N . ALA A 1 273 ? -9.529 -10.797 4.993 1.00 88.12 273 ALA A N 1
ATOM 2189 C CA . ALA A 1 273 ? -8.997 -12.138 5.167 1.00 88.12 273 ALA A CA 1
ATOM 2190 C C . ALA A 1 273 ? -8.819 -12.800 3.798 1.00 88.12 273 ALA A C 1
ATOM 2192 O O . ALA A 1 273 ? -7.713 -13.240 3.514 1.00 88.12 273 ALA A O 1
ATOM 2193 N N . ALA A 1 274 ? -9.830 -12.769 2.925 1.00 87.44 274 ALA A N 1
ATOM 2194 C CA . ALA A 1 274 ? -9.741 -13.317 1.574 1.00 87.44 274 ALA A CA 1
ATOM 2195 C C . ALA A 1 274 ? -8.527 -12.764 0.809 1.00 87.44 274 ALA A C 1
ATOM 2197 O O . ALA A 1 274 ? -7.722 -13.558 0.323 1.00 87.44 274 ALA A O 1
ATOM 2198 N N . LEU A 1 275 ? -8.320 -11.439 0.818 1.00 90.06 275 LEU A N 1
ATOM 2199 C CA . LEU A 1 275 ? -7.145 -10.777 0.226 1.00 90.06 275 LEU A CA 1
ATOM 2200 C C . LEU A 1 275 ? -5.813 -11.316 0.765 1.00 90.06 275 LEU A C 1
ATOM 2202 O O . LEU A 1 275 ? -4.891 -11.585 0.001 1.00 90.06 275 LEU A O 1
ATOM 2206 N N . ALA A 1 276 ? -5.703 -11.506 2.082 1.00 89.00 276 ALA A N 1
ATOM 2207 C CA . ALA A 1 276 ? -4.473 -11.980 2.719 1.00 89.00 276 ALA A CA 1
ATOM 2208 C C . ALA A 1 276 ? -4.121 -13.442 2.374 1.00 89.00 276 ALA A C 1
ATOM 2210 O O . ALA A 1 276 ? -3.014 -13.898 2.674 1.00 89.00 276 ALA A O 1
ATOM 2211 N N . THR A 1 277 ? -5.076 -14.184 1.811 1.00 86.12 277 THR A N 1
ATOM 2212 C CA . THR A 1 277 ? -4.986 -15.627 1.530 1.00 86.12 277 THR A CA 1
ATOM 2213 C C . THR A 1 277 ? -5.052 -15.971 0.055 1.00 86.12 277 THR A C 1
ATOM 2215 O O . THR A 1 277 ? -4.985 -17.144 -0.295 1.00 86.12 277 THR A O 1
ATOM 2218 N N . ASP A 1 278 ? -5.217 -14.965 -0.795 1.00 87.25 278 ASP A N 1
ATOM 2219 C CA . ASP A 1 278 ? -5.459 -15.158 -2.210 1.00 87.25 278 ASP A CA 1
ATOM 2220 C C . ASP A 1 278 ? -4.159 -15.463 -2.964 1.00 87.25 278 ASP A C 1
ATOM 2222 O O . ASP A 1 278 ? -3.457 -14.576 -3.445 1.00 87.25 278 ASP A O 1
ATOM 2226 N N . ASP A 1 279 ? -3.854 -16.751 -3.068 1.00 84.56 279 ASP A N 1
ATOM 2227 C CA . ASP A 1 279 ? -2.721 -17.309 -3.811 1.00 84.56 279 ASP A CA 1
ATOM 2228 C C . ASP A 1 279 ? -2.948 -17.354 -5.329 1.00 84.56 279 ASP A C 1
ATOM 2230 O O . ASP A 1 279 ? -2.024 -17.625 -6.090 1.00 84.56 279 ASP A O 1
ATOM 2234 N N . LYS A 1 280 ? -4.176 -17.082 -5.778 1.00 86.94 280 LYS A N 1
ATOM 2235 C CA . LYS A 1 280 ? -4.565 -17.093 -7.192 1.00 86.94 280 LYS A CA 1
ATOM 2236 C C . LYS A 1 280 ? -4.674 -15.699 -7.803 1.00 86.94 280 LYS A C 1
ATOM 2238 O O . LYS A 1 280 ? -4.965 -15.598 -8.989 1.00 86.94 280 LYS A O 1
ATOM 2243 N N . HIS A 1 281 ? -4.452 -14.634 -7.032 1.00 89.38 281 HIS A N 1
ATOM 2244 C CA . HIS A 1 281 ? -4.529 -13.246 -7.509 1.00 89.38 281 HIS A CA 1
ATOM 2245 C C . HIS A 1 281 ? -5.855 -12.960 -8.231 1.00 89.38 281 HIS A C 1
ATOM 2247 O O . HIS A 1 281 ? -5.904 -12.590 -9.401 1.00 89.38 281 HIS A O 1
ATOM 2253 N N . ARG A 1 282 ? -6.961 -13.226 -7.547 1.00 87.06 282 ARG A N 1
ATOM 2254 C CA . ARG A 1 282 ? -8.333 -12.999 -8.001 1.00 87.06 282 ARG A CA 1
ATOM 2255 C C . ARG A 1 282 ? -8.789 -11.563 -7.802 1.00 87.06 282 ARG A C 1
ATOM 2257 O O . ARG A 1 282 ? -9.702 -11.132 -8.497 1.00 87.06 282 ARG A O 1
ATOM 2264 N N . PHE A 1 283 ? -8.187 -10.845 -6.858 1.00 89.44 283 PHE A N 1
ATOM 2265 C CA . PHE A 1 283 ? -8.673 -9.537 -6.428 1.00 89.44 283 PHE A CA 1
ATOM 2266 C C . PHE A 1 283 ? -7.721 -8.396 -6.798 1.00 89.44 283 PHE A C 1
ATOM 2268 O O . PHE A 1 283 ? -6.504 -8.497 -6.644 1.00 89.44 283 PHE A O 1
ATOM 2275 N N . CYS A 1 284 ? -8.301 -7.269 -7.208 1.00 90.44 284 CYS A N 1
ATOM 2276 C CA . CYS A 1 284 ? -7.606 -6.026 -7.535 1.00 90.44 284 CYS A CA 1
ATOM 2277 C C . CYS A 1 284 ? -8.346 -4.817 -6.941 1.00 90.44 284 CYS A C 1
ATOM 2279 O O . CYS A 1 284 ? -9.548 -4.876 -6.662 1.00 90.44 284 CYS A O 1
ATOM 2281 N N . GLY A 1 285 ? -7.620 -3.719 -6.726 1.00 90.56 285 GLY A N 1
ATOM 2282 C CA . GLY A 1 285 ? -8.189 -2.459 -6.248 1.00 90.56 285 GLY A CA 1
ATOM 2283 C C . GLY A 1 285 ? -8.857 -1.641 -7.354 1.00 90.56 285 GLY A C 1
ATOM 2284 O O . GLY A 1 285 ? -8.332 -1.526 -8.455 1.00 90.56 285 GLY A O 1
ATOM 2285 N N . ASN A 1 286 ? -9.995 -1.011 -7.046 1.00 86.19 286 ASN A N 1
ATOM 2286 C CA . ASN A 1 286 ? -10.733 -0.178 -8.006 1.00 86.19 286 ASN A CA 1
ATOM 2287 C C . ASN A 1 286 ? -10.256 1.287 -8.093 1.00 86.19 286 ASN A C 1
ATOM 2289 O O . ASN A 1 286 ? -10.677 2.019 -8.991 1.00 86.19 286 ASN A O 1
ATOM 2293 N N . GLN A 1 287 ? -9.409 1.738 -7.159 1.00 85.12 287 GLN A N 1
ATOM 2294 C CA . GLN A 1 287 ? -8.751 3.054 -7.217 1.00 85.12 287 GLN A CA 1
ATOM 2295 C C . GLN A 1 287 ? -7.298 2.937 -7.658 1.00 85.12 287 GLN A C 1
ATOM 2297 O O . GLN A 1 287 ? -6.828 3.727 -8.480 1.00 85.12 287 GLN A O 1
ATOM 2302 N N . VAL A 1 288 ? -6.599 1.962 -7.080 1.00 87.69 288 VAL A N 1
ATOM 2303 C CA . VAL A 1 288 ? -5.229 1.599 -7.425 1.00 87.69 288 VAL A CA 1
ATOM 2304 C C . VAL A 1 288 ? -5.146 0.088 -7.406 1.00 87.69 288 VAL A C 1
ATOM 2306 O O . VAL A 1 288 ? -5.454 -0.528 -6.386 1.00 87.69 288 VAL A O 1
ATOM 2309 N N . GLU A 1 289 ? -4.690 -0.490 -8.501 1.00 89.75 289 GLU A N 1
ATOM 2310 C CA . GLU A 1 289 ? -4.368 -1.909 -8.592 1.00 89.75 289 GLU A CA 1
ATOM 2311 C C . GLU A 1 289 ? -2.853 -2.114 -8.615 1.00 89.75 289 GLU A C 1
ATOM 2313 O O . GLU A 1 289 ? -2.096 -1.255 -9.072 1.00 89.75 289 GLU A O 1
ATOM 2318 N N . TRP A 1 290 ? -2.385 -3.266 -8.132 1.00 91.44 290 TRP A N 1
ATOM 2319 C CA . TRP A 1 290 ? -0.948 -3.569 -8.091 1.00 91.44 290 TRP A CA 1
ATOM 2320 C C . TRP A 1 290 ? -0.272 -3.473 -9.470 1.00 91.44 290 TRP A C 1
ATOM 2322 O O . TRP A 1 290 ? 0.864 -3.007 -9.591 1.00 91.44 290 TRP A O 1
ATOM 2332 N N . SER A 1 291 ? -0.995 -3.858 -10.521 1.00 88.94 291 SER A N 1
ATOM 2333 C CA . SER A 1 291 ? -0.600 -3.754 -11.929 1.00 88.94 291 SER A CA 1
ATOM 2334 C C . SER A 1 291 ? -0.341 -2.316 -12.387 1.00 88.94 291 SER A C 1
ATOM 2336 O O . SER A 1 291 ? 0.516 -2.108 -13.246 1.00 88.94 291 SER A O 1
ATOM 2338 N N . ASP A 1 292 ? -0.979 -1.303 -11.792 1.00 86.44 292 ASP A N 1
ATOM 2339 C CA . ASP A 1 292 ? -0.780 0.105 -12.174 1.00 86.44 292 ASP A CA 1
ATOM 2340 C C . ASP A 1 292 ? 0.671 0.549 -11.990 1.00 86.44 292 ASP A C 1
ATOM 2342 O O . ASP A 1 292 ? 1.217 1.339 -12.766 1.00 86.44 292 ASP A O 1
ATOM 2346 N N . LEU A 1 293 ? 1.317 0.018 -10.954 1.00 82.56 293 LEU A N 1
ATOM 2347 C CA . LEU A 1 293 ? 2.696 0.341 -10.625 1.00 82.56 293 LEU A CA 1
ATOM 2348 C C . LEU A 1 293 ? 3.677 -0.256 -11.635 1.00 82.56 293 LEU A C 1
ATOM 2350 O O . LEU A 1 293 ? 4.795 0.239 -11.748 1.00 82.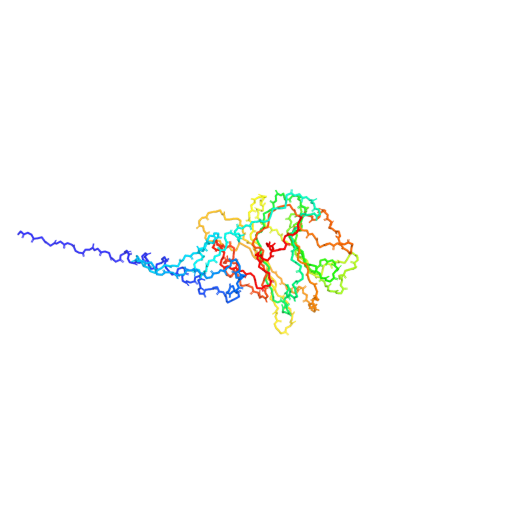56 293 LEU A O 1
ATOM 2354 N N . ARG A 1 294 ? 3.270 -1.264 -12.416 1.00 73.38 294 ARG A N 1
ATOM 2355 C CA . ARG A 1 294 ? 4.106 -1.864 -13.467 1.00 73.38 294 ARG A CA 1
ATOM 2356 C C . ARG A 1 294 ? 4.224 -0.972 -14.701 1.00 73.38 294 ARG A C 1
ATOM 2358 O O . ARG A 1 294 ? 5.269 -0.981 -15.342 1.00 73.38 294 ARG A O 1
ATOM 2365 N N . TYR A 1 295 ? 3.217 -0.148 -14.989 1.00 64.56 295 TYR A N 1
ATOM 2366 C CA . TYR A 1 295 ? 3.295 0.870 -16.043 1.00 64.56 295 TYR A CA 1
ATOM 2367 C C . TYR A 1 295 ? 4.054 2.136 -15.609 1.00 64.56 295 TYR A C 1
ATOM 2369 O O . TYR A 1 295 ? 4.516 2.907 -16.451 1.00 64.56 295 TYR A O 1
ATOM 2377 N N . GLY A 1 296 ? 4.175 2.361 -14.296 1.00 51.31 296 GLY A N 1
ATOM 2378 C CA . GLY A 1 296 ? 4.649 3.613 -13.701 1.00 51.31 296 GLY A CA 1
ATOM 2379 C C . GLY A 1 296 ? 5.985 3.552 -12.957 1.00 51.31 296 GLY A C 1
ATOM 2380 O O . GLY A 1 296 ? 6.433 4.596 -12.480 1.00 51.31 296 GLY A O 1
ATOM 2381 N N . THR A 1 297 ? 6.647 2.393 -12.844 1.00 52.59 297 THR A N 1
ATOM 2382 C CA . THR A 1 297 ? 7.957 2.295 -12.175 1.00 52.59 297 THR A CA 1
ATOM 2383 C C . THR A 1 297 ? 8.992 3.154 -12.890 1.00 52.59 297 THR A C 1
ATOM 2385 O O . THR A 1 297 ? 9.551 2.773 -13.916 1.00 52.59 297 THR A O 1
ATOM 2388 N N . ARG A 1 298 ? 9.247 4.331 -12.323 1.00 54.62 298 ARG A N 1
ATOM 2389 C CA . ARG A 1 298 ? 10.418 5.153 -12.595 1.00 54.62 298 ARG A CA 1
ATOM 2390 C C . ARG A 1 298 ? 11.287 5.097 -11.350 1.00 54.62 298 ARG A C 1
ATOM 2392 O O . ARG A 1 298 ? 10.874 5.612 -10.315 1.00 54.62 298 ARG A O 1
ATOM 2399 N N . GLY A 1 299 ? 12.445 4.465 -11.491 1.00 48.22 299 GLY A N 1
ATOM 2400 C CA . GLY A 1 299 ? 13.545 4.478 -10.538 1.00 48.22 299 GLY A CA 1
ATOM 2401 C C . GLY A 1 299 ? 14.837 4.699 -11.293 1.00 48.22 299 GLY A C 1
ATOM 2402 O O . GLY A 1 299 ? 15.061 3.933 -12.256 1.00 48.22 299 GLY A O 1
#

Sequence (299 aa):
MASLLSIGVNLLTVLCCLACTTESLEFETAISDALKTECHADFYCRPECLDRPDGYYCECGPGFMWNSYTCVSLAVDSSMVFSNRANASYAVINNRTKILPKQYNFTIALFVKLFHLNETGTLFSLRKDSHGNYVRIWYSGSDRRFHIEAYSELQIGRTNEAPQFSFSFKIDNLRPREWYHLAWTNLMHPRNRSTDWKVYITPPQGGTLPPKIKRSVGGSNIAEGATLPNRTELYLGQNSPNASNHFDMRFAFLGEISHFNMWNETLTREDVAALATDDKHRFCGNQVEWSDLRYGTRG

Secondary structure (DSSP, 8-state):
----------SSSSHHHHHHHHHHHHHHHHS-GGG-----TTTEEPPEEEEETTEEEEEPPTTEEE-SSSEEEGGGS-EEEE-S--TT--EEEE--TTSS-SSS-EEEEEEEEES-SS--EEEEEEEETTSSEEEEEEEETTTTEEEEEE--TTTTT-TTPPPSEEEEE--TT--TT-EEEEEEEEEE-TTT--EEEEEEEEPPP-SSS-----EEEEEE-S-S-PPPPS-EEEEESSPPP-TTS---GGG---EEEEEEEEESS---HHHHHHHHH-TT-----SSB-TTHHHHH---

Radius of gyration: 23.17 Å; chains: 1; bounding box: 45×101×51 Å

InterPro domains:
  IPR001759 Pentraxin domain [PF00354] (224-299)
  IPR001759 Pentraxin domain [PR00895] (222-241)
  IPR001759 Pentraxin domain [PR00895] (242-261)
  IPR001759 Pentraxin domain [PR00895] (261-275)
  IPR001759 Pentraxin domain [PR00895] (282-293)
  IPR001759 Pentraxin domain [PS51828] (76-299)
  IPR001759 Pentraxin domain [SM00159] (72-299)
  IPR001881 EGF-like calcium-binding domain [SM00179] (38-72)
  IPR013320 Concanavalin A-like lectin/glucanase domain superfamily [SSF49899] (77-296)
  IPR051360 Neuronal Pentraxin and Related [PTHR19277] (71-292)

Organism: NCBI:txid282301

Foldseek 3Di:
DDDDDDDDDDPPVVVVVVVVPVVVVVLVVPADCLQVDDDDCVFWHAFDWDQDPVGIDTHHDPQWDDLVPTTGGPPQVDKQAQAALDQQRKFKDWDDLFLADPAQWKKKKWKWAAQDLLAKAWFKFKDFDLFFGQWTWIAHSVVSKIKIFGAAPVCTHDPPDGGLDIDIDHDPPDDHRWMKMWMKTWAADPPPRKIKIKIFIFTHDDDDDQTARPDIDMDMHNDPDHDRGSIMMMMGQFGQAHSVRTTDSSHGGGTMMHFTAMENHGGDSSNSSCVVRSPSPSGAHPSDGRVSSVVGSGD